Protein AF-A0A1X7URU5-F1 (afdb_monomer)

Mean predicted aligned error: 22.08 Å

Foldseek 3Di:
DDDDPDDDDPVVVVVVVVVVVVVVVVVVPPPPDDDDDDDDDDDDDDDDDDDDDDDDDDDDDDDDDDDDDDDDDDDDDPDDDPDPDPPDPPDDDPPPPPPPPDDPPPPPPPDPPPPDPPDDDDDDDPPDDDDPDCDDPVNVVVVVVVVVVVVVVVVVVVVVVVVVVVVVVVVVVVVVVVVVVVVVVVVVVVVVVVVVVVVVVVVVVVVVVVVVVVVVVVVVVVVVVVVVVVVVVVVVVVVVVVVVVVVVVVVVVVVVVVVVVVVVVVVVVVVVVVVCVVPVPPDPPDPVNVVVVVVVVVVVVVVVVVVD

Solvent-accessible surface area (backbone atoms only — not comparable to full-atom values): 19836 Å² total; per-residue (Å²): 135,84,83,80,78,76,82,75,53,71,69,59,55,55,50,51,53,51,51,54,54,52,57,58,59,66,69,74,70,76,82,81,77,80,81,86,82,82,90,82,85,85,88,84,89,79,90,79,88,82,88,81,83,84,82,88,80,84,90,78,83,81,87,81,82,90,81,93,75,94,77,81,88,77,90,83,77,88,76,82,81,86,76,89,74,87,80,76,83,86,75,77,90,80,72,75,78,78,77,74,76,75,76,84,79,80,79,78,74,76,79,75,83,75,76,78,80,78,89,76,80,93,71,91,72,90,73,84,79,79,72,98,76,77,76,51,74,67,54,57,53,48,51,53,51,52,51,51,50,51,52,52,49,52,52,52,48,51,53,50,50,52,52,50,52,54,48,53,54,53,49,52,50,52,52,52,52,5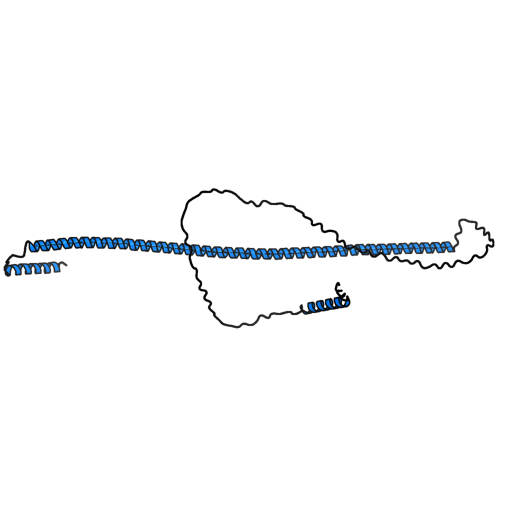1,50,50,54,51,52,52,52,52,52,50,54,52,52,52,53,51,50,55,52,50,53,51,51,52,54,53,50,54,49,51,53,51,50,52,53,51,53,50,51,51,53,52,49,54,50,50,54,51,52,52,52,52,53,51,51,52,50,50,54,50,52,53,49,51,52,51,52,55,47,50,55,52,50,53,51,51,51,51,54,49,50,52,50,50,53,53,52,49,53,51,53,50,52,53,52,50,52,46,64,78,52,50,84,85,60,93,61,52,69,71,59,50,52,54,52,53,52,52,53,53,52,52,50,55,53,54,63,72,77,108

pLDDT: mean 72.89, std 23.03, range [29.45, 98.19]

Sequence (308 aa):
MPTLRGKVSAKKIRKLMKEKRARAKAKCSVDERHDITAESVLGSSASVECSGGVLNEGLCDVATDQEVISGSVCDHNPELCDVTEYVVPSAADDADPFVLSDPPECNDWSVWDHNPPELCDNTQFEVATTHEDDTTVRERQLMKKKERSKQNYYKNYDESLAKSKKYRTQNKRKVSDCLKKYQTRNKIKATEKYRATNNGKHKVSDYLKKYHASHHKERLKAFKDNYAANLEERKKMMNEYYASHSQQLRDNAREHYAAVANTKNAKLRQNYRIKRNLNPPTRNVSAKKRSNVIARILQKRQTNRKYY

Secondary structure (DSSP, 8-state):
---------HHHHHHHHHHHHHHHHHTT------------------------------------------------------------------------PPP------------PPP-------------TT---HHHHHHHHHHHHHHHHHHHHHHHHHHHHHHHHHHHHHHHHHHHHHHHHHHHHHHHHHHHHHHHHHHHHHHHHHHHHHHHHHHHHHHHHHHHHHHHHHHHHHHHHHHHHHHHHHHHHHHHHHHHHHHHHHHHHHHHHHHHHHHS-S-----HHHHHHHHHHHHHHHHHHHHH-

Organism: Amphimedon queenslandica (NCBI:txid400682)

Structure (mmCIF, N/CA/C/O backbone):
data_AF-A0A1X7URU5-F1
#
_entry.id   AF-A0A1X7URU5-F1
#
loop_
_atom_site.group_PDB
_atom_site.id
_atom_site.type_symbol
_atom_site.label_atom_id
_atom_site.label_alt_id
_atom_site.label_comp_id
_atom_site.label_asym_id
_atom_site.label_entity_id
_atom_site.label_seq_id
_atom_site.pdbx_PDB_ins_code
_atom_site.Cartn_x
_atom_site.Cartn_y
_atom_site.Cartn_z
_atom_site.occupancy
_atom_site.B_iso_or_equiv
_atom_site.auth_seq_id
_atom_site.auth_comp_id
_atom_site.auth_asym_id
_atom_site.auth_atom_id
_atom_site.pdbx_PDB_model_num
ATOM 1 N N . MET A 1 1 ? -17.512 -55.482 40.156 1.00 39.59 1 MET A N 1
ATOM 2 C CA . MET A 1 1 ? -16.773 -54.919 41.310 1.00 39.59 1 MET A CA 1
ATOM 3 C C . MET A 1 1 ? -16.423 -53.460 41.016 1.00 39.59 1 MET A C 1
ATOM 5 O O . MET A 1 1 ? -15.446 -53.231 40.314 1.00 39.59 1 MET A O 1
ATOM 9 N N . PRO A 1 2 ? -17.219 -52.466 41.451 1.00 44.16 2 PRO A N 1
ATOM 10 C CA . PRO A 1 2 ? -16.874 -51.059 41.274 1.00 44.16 2 PRO A CA 1
ATOM 11 C C . PRO A 1 2 ? -15.922 -50.605 42.390 1.00 44.16 2 PRO A C 1
ATOM 13 O O . PRO A 1 2 ? -16.216 -50.753 43.574 1.00 44.16 2 PRO A O 1
ATOM 16 N N . THR A 1 3 ? -14.776 -50.039 42.017 1.00 41.59 3 THR A N 1
ATOM 17 C CA . THR A 1 3 ? -13.787 -49.473 42.944 1.00 41.59 3 THR A CA 1
ATOM 18 C C . THR A 1 3 ? -14.330 -48.212 43.622 1.00 41.59 3 THR A C 1
ATOM 20 O O . THR A 1 3 ? -14.540 -47.186 42.969 1.00 41.59 3 THR A O 1
ATOM 23 N N . LEU A 1 4 ? -14.529 -48.271 44.940 1.00 46.19 4 LEU A N 1
ATOM 24 C CA . LEU A 1 4 ? -14.930 -47.142 45.780 1.00 46.19 4 LEU A CA 1
ATOM 25 C C . LEU A 1 4 ? -13.832 -46.062 45.786 1.00 46.19 4 LEU A C 1
ATOM 27 O O . LEU A 1 4 ? -12.811 -46.192 46.461 1.00 46.19 4 LEU A O 1
ATOM 31 N N . ARG A 1 5 ? -14.046 -44.958 45.056 1.00 49.91 5 ARG A N 1
ATOM 32 C CA . ARG A 1 5 ? -13.249 -43.731 45.214 1.00 49.91 5 ARG A CA 1
ATOM 33 C C . ARG A 1 5 ? -13.489 -43.173 46.618 1.00 49.91 5 ARG A C 1
ATOM 35 O O . ARG A 1 5 ? -14.559 -42.643 46.909 1.00 49.91 5 ARG A O 1
ATOM 42 N N . GLY A 1 6 ? -12.486 -43.301 47.484 1.00 57.72 6 GLY A N 1
ATOM 43 C CA . GLY A 1 6 ? -12.532 -42.807 48.857 1.00 57.72 6 GLY A CA 1
ATOM 44 C C . GLY A 1 6 ? -12.875 -41.317 48.911 1.00 57.72 6 GLY A C 1
ATOM 45 O O . GLY A 1 6 ? -12.192 -40.484 48.310 1.00 57.72 6 GLY A O 1
ATOM 46 N N . LYS A 1 7 ? -13.944 -40.978 49.639 1.00 68.12 7 LYS A N 1
ATOM 47 C CA . LYS A 1 7 ? -14.352 -39.594 49.896 1.00 68.12 7 LYS A CA 1
ATOM 48 C C . LYS A 1 7 ? -13.228 -38.886 50.652 1.00 68.12 7 LYS A C 1
ATOM 50 O O . LYS A 1 7 ? -12.949 -39.178 51.813 1.00 68.12 7 LYS A O 1
ATOM 55 N N . VAL A 1 8 ? -12.555 -37.958 49.979 1.00 71.19 8 VAL A N 1
ATOM 56 C CA . VAL A 1 8 ? -11.521 -37.120 50.589 1.00 71.19 8 VAL A CA 1
ATOM 57 C C . VAL A 1 8 ? -12.189 -36.210 51.617 1.00 71.19 8 VAL A C 1
ATOM 59 O O . VAL A 1 8 ? -13.105 -35.464 51.279 1.00 71.19 8 VAL A O 1
ATOM 62 N N . SER A 1 9 ? -11.745 -36.262 52.877 1.00 83.06 9 SER A N 1
ATOM 63 C CA . SER A 1 9 ? -12.378 -35.471 53.937 1.00 83.06 9 SER A CA 1
ATOM 64 C C . SER A 1 9 ? -12.302 -33.970 53.634 1.00 83.06 9 SER A C 1
ATOM 66 O O . SER A 1 9 ? -11.284 -33.461 53.146 1.00 83.06 9 SER A O 1
ATOM 68 N N . ALA A 1 10 ? -13.366 -33.235 53.971 1.00 78.12 10 ALA A N 1
ATOM 69 C CA . ALA A 1 10 ? -13.459 -31.787 53.764 1.00 78.12 10 ALA A CA 1
ATOM 70 C C . ALA A 1 10 ? -12.265 -31.021 54.374 1.00 78.12 10 ALA A C 1
ATOM 72 O O . ALA A 1 10 ? -11.826 -29.994 53.850 1.00 78.12 10 ALA A O 1
ATOM 73 N N . LYS A 1 11 ? -11.666 -31.567 55.442 1.00 87.56 11 LYS A N 1
ATOM 74 C CA . LYS A 1 11 ? -10.467 -31.024 56.093 1.00 87.56 11 LYS A CA 1
ATOM 75 C C . LYS A 1 11 ? -9.242 -31.055 55.167 1.00 87.56 11 LYS A C 1
ATOM 77 O O . LYS A 1 11 ? -8.468 -30.096 55.150 1.00 87.56 11 LYS A O 1
ATOM 82 N N . LYS A 1 12 ? -9.092 -32.103 54.348 1.00 88.00 12 LYS A N 1
ATOM 83 C CA . LYS A 1 12 ? -7.989 -32.252 53.383 1.00 88.00 12 LYS A CA 1
ATOM 84 C C . LYS A 1 12 ? -8.150 -31.307 52.188 1.00 88.00 12 LYS A C 1
ATOM 86 O O . LYS A 1 12 ? -7.176 -30.669 51.794 1.00 88.00 12 LYS A O 1
ATOM 91 N N . ILE A 1 13 ? -9.377 -31.111 51.696 1.00 84.19 13 ILE A N 1
ATOM 92 C CA . ILE A 1 13 ? -9.671 -30.130 50.632 1.00 84.19 13 ILE A CA 1
ATOM 93 C C . ILE A 1 13 ? -9.372 -28.701 51.112 1.00 84.19 13 ILE A C 1
ATOM 95 O O . ILE A 1 13 ? -8.707 -27.930 50.418 1.00 84.19 13 ILE A O 1
ATOM 99 N N . ARG A 1 14 ? -9.783 -28.347 52.338 1.00 89.62 14 ARG A N 1
ATOM 100 C CA . ARG A 1 14 ? -9.543 -27.008 52.902 1.00 89.62 14 ARG A CA 1
ATOM 101 C C . ARG A 1 14 ? -8.051 -26.711 53.091 1.00 89.62 14 ARG A C 1
ATOM 103 O O . ARG A 1 14 ? -7.625 -25.578 52.866 1.00 89.62 14 ARG A O 1
ATOM 110 N N . LYS A 1 15 ? -7.254 -27.721 53.466 1.00 93.88 15 LYS A N 1
ATOM 111 C CA . LYS A 1 15 ? -5.789 -27.611 53.571 1.00 93.88 15 LYS A CA 1
ATOM 112 C C . LYS A 1 15 ? -5.148 -27.379 52.197 1.00 93.88 15 LYS A C 1
ATOM 114 O O . LYS A 1 15 ? -4.362 -26.446 52.057 1.00 93.88 15 LYS A O 1
ATOM 119 N N . LEU A 1 16 ? -5.566 -28.137 51.179 1.00 89.38 16 LEU A N 1
ATOM 120 C CA . LEU A 1 16 ? -5.079 -27.996 49.802 1.00 89.38 16 LEU A CA 1
ATOM 121 C C . LEU A 1 16 ? -5.354 -26.594 49.226 1.00 89.38 16 LEU A C 1
ATOM 123 O O . LEU A 1 16 ? -4.482 -25.982 48.612 1.00 89.38 16 LEU A O 1
ATOM 127 N N . MET A 1 17 ? -6.553 -26.050 49.458 1.00 88.69 17 MET A N 1
ATOM 128 C CA . MET A 1 17 ? -6.923 -24.717 48.964 1.00 88.69 17 MET A CA 1
ATOM 129 C C . MET A 1 17 ? -6.127 -23.595 49.644 1.00 88.69 17 MET A C 1
ATOM 131 O O . MET A 1 17 ? -5.734 -22.630 48.984 1.00 88.69 17 MET A O 1
ATOM 135 N N . LYS A 1 18 ? -5.834 -23.724 50.947 1.00 92.44 18 LYS A N 1
ATOM 136 C CA . LYS A 1 18 ? -4.961 -22.775 51.657 1.00 92.44 18 LYS A CA 1
ATOM 137 C C . LYS A 1 18 ? -3.529 -22.808 51.116 1.00 92.44 18 LYS A C 1
ATOM 139 O O . LYS A 1 18 ? -2.952 -21.745 50.905 1.00 92.44 18 LYS A O 1
ATOM 144 N N . GLU A 1 19 ? -2.989 -23.993 50.838 1.00 90.81 19 GLU A N 1
ATOM 145 C CA . GLU A 1 19 ? -1.638 -24.143 50.284 1.00 90.81 19 GLU A CA 1
ATOM 146 C C . GLU A 1 19 ? -1.524 -23.537 48.877 1.00 90.81 19 GLU A C 1
ATOM 148 O O . GLU A 1 19 ? -0.612 -22.752 48.609 1.00 90.81 19 GLU A O 1
ATOM 153 N N . LYS A 1 20 ? -2.494 -23.813 47.993 1.00 87.56 20 LYS A N 1
ATOM 154 C CA . LYS A 1 20 ? -2.529 -23.213 46.648 1.00 87.56 20 LYS A CA 1
ATOM 155 C C . LYS A 1 20 ? -2.576 -21.684 46.704 1.00 87.56 20 LYS A C 1
ATOM 157 O O . LYS A 1 20 ? -1.874 -21.018 45.944 1.00 87.56 20 LYS A O 1
ATOM 162 N N . ARG A 1 21 ? -3.350 -21.117 47.637 1.00 85.62 21 ARG A N 1
ATOM 163 C CA . ARG A 1 21 ? -3.444 -19.661 47.822 1.00 85.62 21 ARG A CA 1
ATOM 164 C C . ARG A 1 21 ? -2.143 -19.048 48.352 1.00 85.62 21 ARG A C 1
ATOM 166 O O . ARG A 1 21 ? -1.810 -17.934 47.958 1.00 85.62 21 ARG A O 1
ATOM 173 N N . ALA A 1 22 ? -1.408 -19.756 49.209 1.00 83.88 22 ALA A N 1
ATOM 174 C CA . ALA A 1 22 ? -0.105 -19.307 49.699 1.00 83.88 22 ALA A CA 1
ATOM 175 C C . ALA A 1 22 ? 0.949 -19.285 48.577 1.00 83.88 22 ALA A C 1
ATOM 177 O O . ALA A 1 22 ? 1.636 -18.280 48.409 1.00 83.88 22 ALA A O 1
ATOM 178 N N . ARG A 1 23 ? 1.009 -20.333 47.741 1.00 78.19 23 ARG A N 1
ATOM 179 C CA . ARG A 1 23 ? 1.935 -20.386 46.592 1.00 78.19 23 ARG A CA 1
ATOM 180 C C . ARG A 1 23 ? 1.659 -19.302 45.550 1.00 78.19 23 ARG A C 1
ATOM 182 O O . ARG A 1 23 ? 2.599 -18.746 44.998 1.00 78.19 23 ARG A O 1
ATOM 189 N N . ALA A 1 24 ? 0.390 -18.979 45.294 1.00 73.06 24 ALA A N 1
ATOM 190 C CA . ALA A 1 24 ? 0.033 -17.905 44.366 1.00 73.06 24 ALA A CA 1
ATOM 191 C C . ALA A 1 24 ? 0.482 -16.523 44.871 1.00 73.06 24 ALA A C 1
ATOM 193 O O . ALA A 1 24 ? 0.942 -15.709 44.081 1.00 73.06 24 ALA A O 1
ATOM 194 N N . LYS A 1 25 ? 0.413 -16.273 46.187 1.00 76.38 25 LYS A N 1
ATOM 195 C CA . LYS A 1 25 ? 0.899 -15.017 46.780 1.00 76.38 25 LYS A CA 1
ATOM 196 C C . LYS A 1 25 ? 2.420 -14.871 46.703 1.00 76.38 25 LYS A C 1
ATOM 198 O O . LYS A 1 25 ? 2.891 -13.771 46.460 1.00 76.38 25 LYS A O 1
ATOM 203 N N . ALA A 1 26 ? 3.166 -15.964 46.862 1.00 70.44 26 ALA A N 1
ATOM 204 C CA . ALA A 1 26 ? 4.629 -15.944 46.791 1.00 70.44 26 ALA A CA 1
ATOM 205 C C . ALA A 1 26 ? 5.172 -15.673 45.373 1.00 70.44 26 ALA A C 1
ATOM 207 O O . ALA A 1 26 ? 6.285 -15.187 45.229 1.00 70.44 26 ALA A O 1
ATOM 208 N N . LYS A 1 27 ? 4.394 -15.962 44.320 1.00 63.56 27 LYS A N 1
ATOM 209 C CA . LYS A 1 27 ? 4.807 -15.733 42.924 1.00 63.56 27 LYS A CA 1
ATOM 210 C C . LYS A 1 27 ? 4.577 -14.304 42.418 1.00 63.56 27 LYS A C 1
ATOM 212 O O . LYS A 1 27 ? 5.051 -13.979 41.340 1.00 63.56 27 LYS A O 1
ATOM 217 N N . CYS A 1 28 ? 3.861 -13.459 43.163 1.00 52.22 28 CYS A N 1
ATOM 218 C CA . CYS A 1 28 ? 3.552 -12.084 42.750 1.00 52.22 28 CYS A CA 1
ATOM 219 C C . CYS A 1 28 ? 4.487 -11.019 43.351 1.00 52.22 28 CYS A C 1
ATOM 221 O O . CYS A 1 28 ? 4.191 -9.840 43.204 1.00 52.22 28 CYS A O 1
ATOM 223 N N . SER A 1 29 ? 5.572 -11.397 44.038 1.00 51.81 29 SER A N 1
ATOM 224 C CA . SER A 1 29 ? 6.489 -10.443 44.688 1.00 51.81 29 SER A CA 1
ATOM 225 C C . SER A 1 29 ? 7.913 -10.439 44.125 1.00 51.81 29 SER A C 1
ATOM 227 O O . SER A 1 29 ? 8.815 -9.941 44.790 1.00 51.81 29 SER A O 1
ATOM 229 N N . VAL A 1 30 ? 8.143 -11.003 42.937 1.00 48.44 30 VAL A N 1
ATOM 230 C CA . VAL A 1 30 ? 9.431 -10.863 42.243 1.00 48.44 30 VAL A CA 1
ATOM 231 C C . VAL A 1 30 ? 9.313 -9.667 41.301 1.00 48.44 30 VAL A C 1
ATOM 233 O O . VAL A 1 30 ? 8.891 -9.809 40.158 1.00 48.44 30 VAL A O 1
ATOM 236 N N . ASP A 1 31 ? 9.612 -8.477 41.827 1.00 51.66 31 ASP A N 1
ATOM 237 C CA . ASP A 1 31 ? 9.903 -7.289 41.018 1.00 51.66 31 ASP A CA 1
ATOM 238 C C . ASP A 1 31 ? 11.261 -7.513 40.342 1.00 51.66 31 ASP A C 1
ATOM 240 O O . ASP A 1 31 ? 12.323 -7.199 40.882 1.00 51.66 31 ASP A O 1
ATOM 244 N N . GLU A 1 32 ? 11.219 -8.116 39.160 1.00 46.06 32 GLU A N 1
ATOM 245 C CA . GLU A 1 32 ? 12.363 -8.276 38.273 1.00 46.06 32 GLU A CA 1
ATOM 246 C C . GLU A 1 32 ? 12.642 -6.917 37.608 1.00 46.06 32 GLU A C 1
ATOM 248 O O . GLU A 1 32 ? 12.148 -6.589 36.528 1.00 46.06 32 GLU A O 1
ATOM 253 N N . ARG A 1 33 ? 13.378 -6.055 38.320 1.00 46.34 33 ARG A N 1
ATOM 254 C CA . ARG A 1 33 ? 13.965 -4.839 37.749 1.00 46.34 33 ARG A CA 1
ATOM 255 C C . ARG A 1 33 ? 15.106 -5.254 36.826 1.00 46.34 33 ARG A C 1
ATOM 257 O O . ARG A 1 33 ? 16.183 -5.610 37.294 1.00 46.34 33 ARG A O 1
ATOM 264 N N . HIS A 1 34 ? 14.875 -5.201 35.521 1.00 41.50 34 HIS A N 1
ATOM 265 C CA . HIS A 1 34 ? 15.959 -5.241 34.547 1.00 41.50 34 HIS A CA 1
ATOM 266 C C . HIS A 1 34 ? 16.634 -3.865 34.486 1.00 41.50 34 HIS A C 1
ATOM 268 O O . HIS A 1 34 ? 16.119 -2.939 33.860 1.00 41.50 34 HIS A O 1
ATOM 274 N N . ASP A 1 35 ? 17.780 -3.750 35.157 1.00 35.59 35 ASP A N 1
ATOM 275 C CA . ASP A 1 35 ? 18.771 -2.704 34.904 1.00 35.59 35 ASP A CA 1
ATOM 276 C C . ASP A 1 35 ? 19.404 -2.948 33.529 1.00 35.59 35 ASP A C 1
ATOM 278 O O . ASP A 1 35 ? 20.026 -3.983 33.283 1.00 35.59 35 ASP A O 1
ATOM 282 N N . ILE A 1 36 ? 19.234 -1.993 32.615 1.00 44.53 36 ILE A N 1
ATOM 283 C CA . ILE A 1 36 ? 19.910 -1.977 31.317 1.00 44.53 36 ILE A CA 1
ATOM 284 C C . ILE A 1 36 ? 21.025 -0.945 31.424 1.00 44.53 36 ILE A C 1
ATOM 286 O O . ILE A 1 36 ? 20.809 0.240 31.182 1.00 44.53 36 ILE A O 1
ATOM 290 N N . THR A 1 37 ? 22.222 -1.372 31.816 1.00 43.34 37 THR A N 1
ATOM 291 C CA . THR A 1 37 ? 23.452 -0.593 31.623 1.00 43.34 37 THR A CA 1
ATOM 292 C C . THR A 1 37 ? 24.647 -1.539 31.545 1.00 43.34 37 THR A C 1
ATOM 294 O O . THR A 1 37 ? 25.097 -2.039 32.568 1.00 43.34 37 THR A O 1
ATOM 297 N N . ALA A 1 38 ? 25.147 -1.778 30.329 1.00 36.59 38 ALA A N 1
ATOM 298 C CA . ALA A 1 38 ? 26.569 -1.968 30.023 1.00 36.59 38 ALA A CA 1
ATOM 299 C C . ALA A 1 38 ? 26.759 -2.136 28.505 1.00 36.59 38 ALA A C 1
ATOM 301 O O . ALA A 1 38 ? 26.175 -3.022 27.883 1.00 36.59 38 ALA A O 1
ATOM 302 N N . GLU A 1 39 ? 27.597 -1.279 27.926 1.00 41.91 39 GLU A N 1
ATOM 303 C CA . GLU A 1 39 ? 28.242 -1.494 26.631 1.00 41.91 39 GLU A CA 1
ATOM 304 C C . GLU A 1 39 ? 29.271 -2.636 26.702 1.00 41.91 39 GLU A C 1
ATOM 306 O O . GLU A 1 39 ? 29.940 -2.818 27.718 1.00 41.91 39 GLU A O 1
ATOM 311 N N . SER A 1 40 ? 29.461 -3.354 25.591 1.00 36.56 40 SER A N 1
ATOM 312 C CA . SER A 1 40 ? 30.773 -3.676 24.984 1.00 36.56 40 SER A CA 1
ATOM 313 C C . SER A 1 40 ? 30.526 -4.467 23.680 1.00 36.56 40 SER A C 1
ATOM 315 O O . SER A 1 40 ? 29.717 -5.385 23.655 1.00 36.56 40 SER A O 1
ATOM 317 N N . VAL A 1 41 ? 30.900 -3.936 22.509 1.00 37.34 41 VAL A N 1
ATOM 318 C CA . VAL A 1 41 ? 32.198 -4.063 21.805 1.00 37.34 41 VAL A CA 1
ATOM 319 C C . VAL A 1 41 ? 32.330 -5.355 20.969 1.00 37.34 41 VAL A C 1
ATOM 321 O O . VAL A 1 41 ? 32.354 -6.457 21.493 1.00 37.34 41 VAL A O 1
ATOM 324 N N . LEU A 1 42 ? 32.487 -5.123 19.656 1.00 39.03 42 LEU A N 1
ATOM 325 C CA . LEU A 1 42 ? 33.190 -5.884 18.607 1.00 39.03 42 LEU A CA 1
ATOM 326 C C . LEU A 1 42 ? 32.891 -7.377 18.355 1.00 39.03 42 LEU A C 1
ATOM 328 O O . LEU A 1 42 ? 33.250 -8.255 19.126 1.00 39.03 42 LEU A O 1
ATOM 332 N N . GLY A 1 43 ? 32.516 -7.634 17.095 1.00 29.45 43 GLY A N 1
ATOM 333 C CA . GLY A 1 43 ? 33.244 -8.589 16.252 1.00 29.45 43 GLY A CA 1
ATOM 334 C C . GLY A 1 43 ? 32.569 -9.935 15.999 1.00 29.45 43 GLY A C 1
ATOM 335 O O . GLY A 1 43 ? 32.626 -10.827 16.835 1.00 29.45 43 GLY A O 1
ATOM 336 N N . SER A 1 44 ? 32.054 -10.136 14.782 1.00 37.66 44 SER A N 1
ATOM 337 C CA . SER A 1 44 ? 32.565 -11.167 13.858 1.00 37.66 44 SER A CA 1
ATOM 338 C C . SER A 1 44 ? 31.665 -11.335 12.636 1.00 37.66 44 SER A C 1
ATOM 340 O O . SER A 1 44 ? 30.462 -11.559 12.725 1.00 37.66 44 SER A O 1
ATOM 342 N N . SER A 1 45 ? 32.316 -11.239 11.484 1.00 40.91 45 SER A N 1
ATOM 343 C CA . SER A 1 45 ? 31.891 -11.668 10.158 1.00 40.91 45 SER A CA 1
ATOM 344 C C . SER A 1 45 ? 31.727 -13.187 10.074 1.00 40.91 45 SER A C 1
ATOM 346 O O . SER A 1 45 ? 32.636 -13.912 10.477 1.00 40.91 45 SER A O 1
ATOM 348 N N . ALA A 1 46 ? 30.657 -13.662 9.437 1.00 36.31 46 ALA A N 1
ATOM 349 C CA . ALA A 1 46 ? 30.641 -14.980 8.811 1.00 36.31 46 ALA A CA 1
ATOM 350 C C . ALA A 1 46 ? 29.719 -14.975 7.584 1.00 36.31 46 ALA A C 1
ATOM 352 O O . ALA A 1 46 ? 28.521 -14.712 7.666 1.00 36.31 46 ALA A O 1
ATOM 353 N N . SER A 1 47 ? 30.350 -15.232 6.446 1.00 42.12 47 SER A N 1
ATOM 354 C CA . SER A 1 47 ? 29.812 -15.527 5.124 1.00 42.12 47 SER A CA 1
ATOM 355 C C . SER A 1 47 ? 28.880 -16.739 5.122 1.00 42.12 47 SER A C 1
ATOM 357 O O . SER A 1 47 ? 29.247 -17.783 5.660 1.00 42.12 47 SER A O 1
ATOM 359 N N . VAL A 1 48 ? 27.755 -16.649 4.410 1.00 37.88 48 VAL A N 1
ATOM 360 C CA . VAL A 1 48 ? 27.075 -17.823 3.848 1.00 37.88 48 VAL A CA 1
ATOM 361 C C . VAL A 1 48 ? 26.697 -17.499 2.409 1.00 37.88 48 VAL A C 1
ATOM 363 O O . VAL A 1 48 ? 25.829 -16.673 2.135 1.00 37.88 48 VAL A O 1
ATOM 366 N N . GLU A 1 49 ? 27.414 -18.143 1.497 1.00 39.91 49 GLU A N 1
ATOM 367 C CA . GLU A 1 49 ? 27.071 -18.269 0.090 1.00 39.91 49 GLU A CA 1
ATOM 368 C C . GLU A 1 49 ? 25.809 -19.136 -0.030 1.00 39.91 49 GLU A C 1
ATOM 370 O O . GLU A 1 49 ? 25.729 -20.222 0.544 1.00 39.91 49 GLU A O 1
ATOM 375 N N . CYS A 1 50 ? 24.814 -18.672 -0.782 1.00 35.59 50 CYS A N 1
ATOM 376 C CA . CYS A 1 50 ? 23.760 -19.533 -1.313 1.00 35.59 50 CYS A CA 1
ATOM 377 C C . CYS A 1 50 ? 23.672 -19.319 -2.818 1.00 35.59 50 CYS A C 1
ATOM 379 O O . CYS A 1 50 ? 22.932 -18.482 -3.331 1.00 35.59 50 CYS A O 1
ATOM 381 N N . SER A 1 51 ? 24.499 -20.093 -3.504 1.00 43.78 51 SER A N 1
ATOM 382 C CA . SER A 1 51 ? 24.390 -20.453 -4.906 1.00 43.78 51 SER A CA 1
ATOM 383 C C . SER A 1 51 ? 23.348 -21.569 -5.066 1.00 43.78 51 SER A C 1
ATOM 385 O O . SER A 1 51 ? 23.380 -22.587 -4.381 1.00 43.78 51 SER A O 1
ATOM 387 N N . GLY A 1 52 ? 22.418 -21.365 -5.996 1.00 39.31 52 GLY A N 1
ATOM 388 C CA . GLY A 1 52 ? 21.408 -22.329 -6.441 1.00 39.31 52 GLY A CA 1
ATOM 389 C C . GLY A 1 52 ? 20.392 -21.562 -7.286 1.00 39.31 52 GLY A C 1
ATOM 390 O O . GLY A 1 52 ? 19.568 -20.838 -6.751 1.00 39.31 52 GLY A O 1
ATOM 391 N N . GLY A 1 53 ? 20.505 -21.498 -8.609 1.00 35.78 53 GLY A N 1
ATOM 392 C CA . GLY A 1 53 ? 20.556 -22.641 -9.516 1.00 35.78 53 GLY A CA 1
ATOM 393 C C . GLY A 1 53 ? 19.170 -22.783 -10.149 1.00 35.78 53 GLY A C 1
ATOM 394 O O . GLY A 1 53 ? 18.433 -23.699 -9.812 1.00 35.78 53 GLY A O 1
ATOM 395 N N . VAL A 1 54 ? 18.783 -21.820 -10.995 1.00 39.19 54 VAL A N 1
ATOM 396 C CA . VAL A 1 54 ? 17.519 -21.852 -11.748 1.00 39.19 54 VAL A CA 1
ATOM 397 C C . VAL A 1 54 ? 17.772 -22.622 -13.040 1.00 39.19 54 VAL A C 1
ATOM 399 O O . VAL A 1 54 ? 18.417 -22.110 -13.954 1.00 39.19 54 VAL A O 1
ATOM 402 N N . LEU A 1 55 ? 17.295 -23.865 -13.094 1.00 41.03 55 LEU A N 1
ATOM 403 C CA . LEU A 1 55 ? 17.179 -24.620 -14.337 1.00 41.03 55 LEU A CA 1
ATOM 404 C C . LEU A 1 55 ? 15.930 -24.135 -15.082 1.00 41.03 55 LEU A C 1
ATOM 406 O O . LEU A 1 55 ? 14.810 -24.270 -14.594 1.00 41.03 55 LEU A O 1
ATOM 410 N N . ASN A 1 56 ? 16.160 -23.545 -16.254 1.00 43.81 56 ASN A N 1
ATOM 411 C CA . ASN A 1 56 ? 15.153 -23.309 -17.279 1.00 43.81 56 ASN A CA 1
ATOM 412 C C . ASN A 1 56 ? 15.013 -24.583 -18.116 1.00 43.81 56 ASN A C 1
ATOM 414 O O . ASN A 1 56 ? 15.880 -24.855 -18.941 1.00 43.81 56 ASN A O 1
ATOM 418 N N . GLU A 1 57 ? 13.910 -25.307 -17.958 1.00 44.53 57 GLU A N 1
ATOM 419 C CA . GLU A 1 57 ? 13.427 -26.281 -18.939 1.00 44.53 57 GLU A CA 1
ATOM 420 C C . GLU A 1 57 ? 11.901 -26.177 -19.008 1.00 44.53 57 GLU A C 1
ATOM 422 O O . GLU A 1 57 ? 11.214 -26.280 -17.994 1.00 44.53 57 GLU A O 1
ATOM 427 N N . GLY A 1 58 ? 11.373 -25.918 -20.205 1.00 40.62 58 GLY A N 1
ATOM 428 C CA . GLY A 1 58 ? 9.930 -25.829 -20.425 1.00 40.62 58 GLY A CA 1
ATOM 429 C C . GLY A 1 58 ? 9.530 -25.071 -21.687 1.00 40.62 58 GLY A C 1
ATOM 430 O O . GLY A 1 58 ? 8.692 -24.179 -21.624 1.00 40.62 58 GLY A O 1
ATOM 431 N N . LEU A 1 59 ? 10.152 -25.403 -22.821 1.00 41.53 59 LEU A N 1
ATOM 432 C CA . LEU A 1 59 ? 9.621 -25.105 -24.152 1.00 41.53 59 LEU A CA 1
ATOM 433 C C . LEU A 1 59 ? 8.487 -26.094 -24.452 1.00 41.53 59 LEU A C 1
ATOM 435 O O . LEU A 1 59 ? 8.751 -27.290 -24.467 1.00 41.53 59 LEU A O 1
ATOM 439 N N . CYS A 1 60 ? 7.281 -25.586 -24.719 1.00 47.97 60 CYS A N 1
ATOM 440 C CA . CYS A 1 60 ? 6.226 -26.248 -25.496 1.00 47.97 60 CYS A CA 1
ATOM 441 C C . CYS A 1 60 ? 5.388 -25.167 -26.209 1.00 47.97 60 CYS A C 1
ATOM 443 O O . CYS A 1 60 ? 4.503 -24.553 -25.622 1.00 47.97 60 CYS A O 1
ATOM 445 N N . ASP A 1 61 ? 5.795 -24.880 -27.441 1.00 39.22 61 ASP A N 1
ATOM 446 C CA . ASP A 1 61 ? 5.016 -24.857 -28.682 1.00 39.22 61 ASP A CA 1
ATOM 447 C C . ASP A 1 61 ? 3.627 -24.188 -28.807 1.00 39.22 61 ASP A C 1
ATOM 449 O O . ASP A 1 61 ? 2.631 -24.580 -28.212 1.00 39.22 61 ASP A O 1
ATOM 453 N N . VAL A 1 62 ? 3.614 -23.259 -29.777 1.00 39.97 62 VAL A N 1
ATOM 454 C CA . VAL A 1 62 ? 2.747 -23.210 -30.975 1.00 39.97 62 VAL A CA 1
ATOM 455 C C . VAL A 1 62 ? 1.240 -22.953 -30.794 1.00 39.97 62 VAL A C 1
ATOM 457 O O . VAL A 1 62 ? 0.444 -23.825 -30.479 1.00 39.97 62 VAL A O 1
ATOM 460 N N . ALA A 1 63 ? 0.894 -21.703 -31.124 1.00 45.25 63 ALA A N 1
ATOM 461 C CA . ALA A 1 63 ? -0.204 -21.229 -31.976 1.00 45.25 63 ALA A CA 1
ATOM 462 C C . ALA A 1 63 ? -1.434 -22.129 -32.210 1.00 45.25 63 ALA A C 1
ATOM 464 O O . ALA A 1 63 ? -1.317 -23.170 -32.839 1.00 45.25 63 ALA A O 1
ATOM 465 N N . THR A 1 64 ? -2.624 -21.594 -31.902 1.00 42.09 64 THR A N 1
ATOM 466 C CA . THR A 1 64 ? -3.699 -21.378 -32.899 1.00 42.09 64 THR A CA 1
ATOM 467 C C . THR A 1 64 ? -4.795 -20.463 -32.332 1.00 42.09 64 THR A C 1
ATOM 469 O O . THR A 1 64 ? -5.288 -20.684 -31.233 1.00 42.09 64 THR A O 1
ATOM 472 N N . ASP A 1 65 ? -5.085 -19.403 -33.086 1.00 41.59 65 ASP A N 1
ATOM 473 C CA . ASP A 1 65 ? -6.386 -18.807 -33.411 1.00 41.59 65 ASP A CA 1
ATOM 474 C C . ASP A 1 65 ? -7.463 -18.579 -32.329 1.00 41.59 65 ASP A C 1
ATOM 476 O O . ASP A 1 65 ? -8.103 -19.481 -31.806 1.00 41.59 65 ASP A O 1
ATOM 480 N N . GLN A 1 66 ? -7.716 -17.285 -32.105 1.00 39.62 66 GLN A N 1
ATOM 481 C CA . GLN A 1 66 ? -8.996 -16.623 -32.377 1.00 39.62 66 GLN A CA 1
ATOM 482 C C . GLN A 1 66 ? -10.284 -17.359 -31.977 1.00 39.62 66 GLN A C 1
ATOM 484 O O . GLN A 1 66 ? -10.832 -18.124 -32.757 1.00 39.62 66 GLN A O 1
ATOM 489 N N . GLU A 1 67 ? -10.898 -16.914 -30.879 1.00 40.91 67 GLU A N 1
ATOM 490 C CA . GLU A 1 67 ? -12.352 -16.768 -30.855 1.00 40.91 67 GLU A CA 1
ATOM 491 C C . GLU A 1 67 ? -12.797 -15.637 -29.924 1.00 40.91 67 GLU A C 1
ATOM 493 O O . GLU A 1 67 ? -12.394 -15.501 -28.769 1.00 40.91 67 GLU A O 1
ATOM 498 N N . VAL A 1 68 ? -13.614 -14.772 -30.511 1.00 46.62 68 VAL A N 1
ATOM 499 C CA . VAL A 1 68 ? -14.312 -13.657 -29.893 1.00 46.62 68 VAL A CA 1
ATOM 500 C C . VAL A 1 68 ? -15.444 -14.239 -29.058 1.00 46.62 68 VAL A C 1
ATOM 502 O O . VAL A 1 68 ? -16.384 -14.788 -29.622 1.00 46.62 68 VAL A O 1
ATOM 505 N N . ILE A 1 69 ? -15.412 -14.064 -27.738 1.00 38.81 69 ILE A N 1
ATOM 506 C CA . ILE A 1 69 ? -16.607 -14.240 -26.909 1.00 38.81 69 ILE A CA 1
ATOM 507 C C . ILE A 1 69 ? -16.783 -12.996 -26.044 1.00 38.81 69 ILE A C 1
ATOM 509 O O . ILE A 1 69 ? -16.088 -12.764 -25.057 1.00 38.81 69 ILE A O 1
ATOM 513 N N . SER A 1 70 ? -17.748 -12.183 -26.475 1.00 47.41 70 SER A N 1
ATOM 514 C CA . SER A 1 70 ? -18.474 -11.239 -25.634 1.00 47.41 70 SER A CA 1
ATOM 515 C C . SER A 1 70 ? -19.073 -11.987 -24.443 1.00 47.41 70 SER A C 1
ATOM 517 O O . SER A 1 70 ? -19.936 -12.841 -24.621 1.00 47.41 70 SER A O 1
ATOM 519 N N . GLY A 1 71 ? -18.637 -11.634 -23.239 1.00 37.69 71 GLY A N 1
ATOM 520 C CA . GLY A 1 71 ? -19.262 -12.030 -21.983 1.00 37.69 71 GLY A CA 1
ATOM 521 C C . GLY A 1 71 ? -19.425 -10.793 -21.115 1.00 37.69 71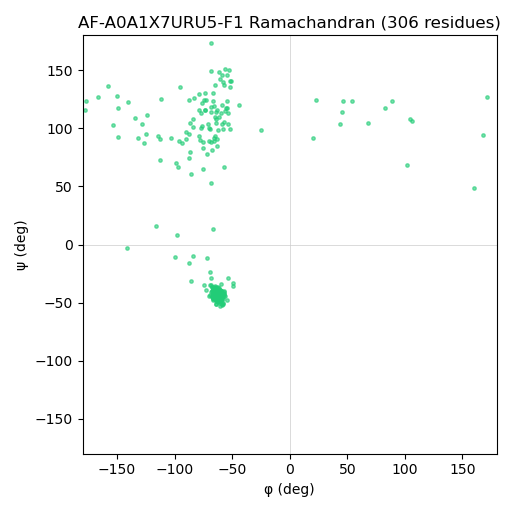 GLY A C 1
ATOM 522 O O . GLY A 1 71 ? -18.497 -10.389 -20.420 1.00 37.69 71 GLY A O 1
ATOM 523 N N . SER A 1 72 ? -20.585 -10.150 -21.230 1.00 45.44 72 SER A N 1
ATOM 524 C CA . SER A 1 72 ? -21.067 -9.153 -20.278 1.00 45.44 72 SER A CA 1
ATOM 525 C C . SER A 1 72 ? -21.416 -9.816 -18.938 1.00 45.44 72 SER A C 1
ATOM 527 O O . SER A 1 72 ? -21.496 -11.042 -18.862 1.00 45.44 72 SER A O 1
ATOM 529 N N . VAL A 1 73 ? -21.736 -8.977 -17.937 1.00 35.34 73 VAL A N 1
ATOM 530 C CA . VAL A 1 73 ? -22.337 -9.316 -16.625 1.00 35.34 73 VAL A CA 1
ATOM 531 C C . VAL A 1 73 ? -21.259 -9.636 -15.559 1.00 35.34 73 VAL A C 1
ATOM 533 O O . VAL A 1 73 ? -20.410 -10.485 -15.773 1.00 35.34 73 VAL A O 1
ATOM 536 N N . CYS A 1 74 ? -21.156 -8.988 -14.393 1.00 37.12 74 CYS A N 1
ATOM 537 C CA . CYS A 1 74 ? -22.144 -8.296 -13.565 1.00 37.12 74 CYS A CA 1
ATOM 538 C C . CYS A 1 74 ? -21.462 -7.268 -12.639 1.00 37.12 74 CYS A C 1
ATOM 540 O O . CYS A 1 74 ? -20.475 -7.592 -11.975 1.00 37.12 74 CYS A O 1
ATOM 542 N N . ASP A 1 75 ? -22.044 -6.072 -12.532 1.00 38.34 75 ASP A N 1
ATOM 543 C CA . ASP A 1 75 ? -21.859 -5.176 -11.390 1.00 38.34 75 ASP A CA 1
ATOM 544 C C . ASP A 1 75 ? -22.440 -5.843 -10.137 1.00 38.34 75 ASP A C 1
ATOM 546 O O . ASP A 1 75 ? -23.652 -6.038 -10.022 1.00 38.34 75 ASP A O 1
ATOM 550 N N . HIS A 1 76 ? -21.590 -6.181 -9.170 1.00 40.50 76 HIS A N 1
ATOM 551 C CA . HIS A 1 76 ? -22.056 -6.566 -7.842 1.00 40.50 76 HIS A CA 1
ATOM 552 C C . HIS A 1 76 ? -22.146 -5.332 -6.944 1.00 40.50 76 HIS A C 1
ATOM 554 O O . HIS A 1 76 ? -21.199 -4.952 -6.258 1.00 40.50 76 HIS A O 1
ATOM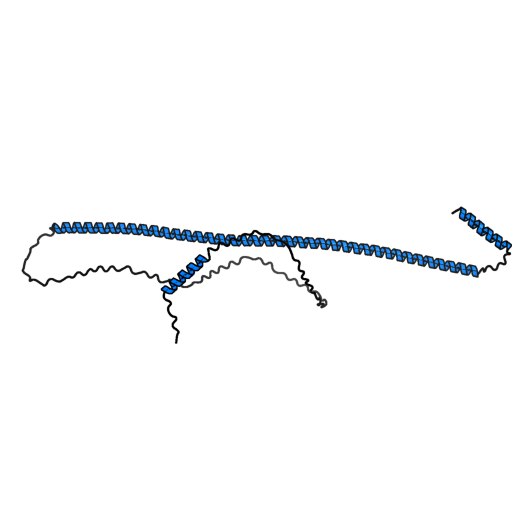 560 N N . ASN A 1 77 ? -23.336 -4.733 -6.967 1.00 48.88 77 ASN A N 1
ATOM 561 C CA . ASN A 1 77 ? -23.884 -3.873 -5.926 1.00 48.88 77 ASN A CA 1
ATOM 562 C C . ASN A 1 77 ? -24.127 -4.713 -4.651 1.00 48.88 77 ASN A C 1
ATOM 564 O O . ASN A 1 77 ? -24.909 -5.664 -4.714 1.00 48.88 77 ASN A O 1
ATOM 568 N N . PRO A 1 78 ? -23.498 -4.426 -3.497 1.00 50.53 78 PRO A N 1
ATOM 569 C CA . PRO A 1 78 ? -23.863 -5.071 -2.245 1.00 50.53 78 PRO A CA 1
ATOM 570 C C . PRO A 1 78 ? -25.013 -4.292 -1.592 1.00 50.53 78 PRO A C 1
ATOM 572 O O . PRO A 1 78 ? -24.808 -3.502 -0.669 1.00 50.53 78 PRO A O 1
ATOM 575 N N . GLU A 1 79 ? -26.236 -4.515 -2.070 1.00 45.53 79 GLU A N 1
ATOM 576 C CA . GLU A 1 79 ? -27.439 -4.128 -1.334 1.00 45.53 79 GLU A CA 1
ATOM 577 C C . GLU A 1 79 ? -27.699 -5.124 -0.194 1.00 45.53 79 GLU A C 1
ATOM 579 O O . GLU A 1 79 ? -27.941 -6.308 -0.403 1.00 45.53 79 GLU A O 1
ATOM 584 N N . LEU A 1 80 ? -27.559 -4.602 1.027 1.00 44.56 80 LEU A N 1
ATOM 585 C CA . LEU A 1 80 ? -28.386 -4.843 2.213 1.00 44.56 80 LEU A CA 1
ATOM 586 C C . LEU A 1 80 ? -29.234 -6.131 2.216 1.00 44.56 80 LEU A C 1
ATOM 588 O O . LEU A 1 80 ? -30.410 -6.123 1.864 1.00 44.56 80 LEU A O 1
ATOM 592 N N . CYS A 1 81 ? -28.668 -7.206 2.764 1.00 42.62 81 CYS A N 1
ATOM 593 C CA . CYS A 1 81 ? -29.460 -8.293 3.332 1.00 42.62 81 CYS A CA 1
ATOM 594 C C . CYS A 1 81 ? -29.779 -7.974 4.799 1.00 42.62 81 CYS A C 1
ATOM 596 O O . CYS A 1 81 ? -28.986 -8.273 5.696 1.00 42.62 81 CYS A O 1
ATOM 598 N N . ASP A 1 82 ? -30.954 -7.393 5.036 1.00 47.06 82 ASP A N 1
ATOM 599 C CA . ASP A 1 82 ? -31.658 -7.520 6.310 1.00 47.06 82 ASP A CA 1
ATOM 600 C C . ASP A 1 82 ? -32.142 -8.972 6.444 1.00 47.06 82 ASP A C 1
ATOM 602 O O . ASP A 1 82 ? -33.153 -9.367 5.868 1.00 47.06 82 ASP A O 1
ATOM 606 N N . VAL A 1 83 ? -31.402 -9.785 7.202 1.00 40.22 83 VAL A N 1
ATOM 607 C CA . VAL A 1 83 ? -31.884 -11.079 7.704 1.00 40.22 83 VAL A CA 1
ATOM 608 C C . VAL A 1 83 ? -31.967 -10.986 9.220 1.00 40.22 83 VAL A C 1
ATOM 610 O O . VAL A 1 83 ? -31.006 -11.199 9.960 1.00 40.22 83 VAL A O 1
ATOM 613 N N . THR A 1 84 ? -33.158 -10.626 9.676 1.00 49.38 84 THR A N 1
ATOM 614 C CA . THR A 1 84 ? -33.640 -10.817 11.037 1.00 49.38 84 THR A CA 1
ATOM 615 C C . THR A 1 84 ? -34.013 -12.284 11.240 1.00 49.38 84 THR A C 1
ATOM 617 O O . THR A 1 84 ? -35.170 -12.663 11.108 1.00 49.38 84 THR A O 1
ATOM 620 N N . GLU A 1 85 ? -33.049 -13.110 11.644 1.00 38.31 85 GLU A N 1
ATOM 621 C CA . GLU A 1 85 ? -33.340 -14.382 12.314 1.00 38.31 85 GLU A CA 1
ATOM 622 C C . GLU A 1 85 ? -32.873 -14.314 13.769 1.00 38.31 85 GLU A C 1
ATOM 624 O O . GLU A 1 85 ? -31.736 -14.612 14.137 1.00 38.31 85 GLU A O 1
ATOM 629 N N . TYR A 1 86 ? -33.805 -13.883 14.619 1.00 38.44 86 TYR A N 1
ATOM 630 C CA . TYR A 1 86 ? -33.773 -14.127 16.054 1.00 38.44 86 TYR A CA 1
ATOM 631 C C . TYR A 1 86 ? -34.000 -15.627 16.291 1.00 38.44 86 TYR A C 1
ATOM 633 O O . TYR A 1 86 ? -35.126 -16.072 16.496 1.00 38.44 86 TYR A O 1
ATOM 641 N N . VAL A 1 87 ? -32.927 -16.416 16.296 1.00 38.59 87 VAL A N 1
ATOM 642 C CA . VAL A 1 87 ? -32.952 -17.742 16.922 1.00 38.59 87 VAL A CA 1
ATOM 643 C C . VAL A 1 87 ? -32.536 -17.565 18.374 1.00 38.59 87 VAL A C 1
ATOM 645 O O . VAL A 1 87 ? -31.359 -17.453 18.711 1.00 38.59 87 VAL A O 1
ATOM 648 N N . VAL A 1 88 ? -33.550 -17.482 19.231 1.00 45.12 88 VAL A N 1
ATOM 649 C CA . VAL A 1 88 ? -33.443 -17.596 20.685 1.00 45.12 88 VAL A CA 1
ATOM 650 C C . VAL A 1 88 ? -33.201 -19.073 21.013 1.00 45.12 88 VAL A C 1
ATOM 652 O O . VAL A 1 88 ? -34.089 -19.888 20.761 1.00 45.12 88 VAL A O 1
ATOM 655 N N . PRO A 1 89 ? -32.055 -19.467 21.593 1.00 43.47 89 PRO A N 1
ATOM 656 C CA . PRO A 1 89 ? -31.963 -20.762 22.237 1.00 43.47 89 PRO A CA 1
ATOM 657 C C . PRO A 1 89 ? -32.688 -20.675 23.585 1.00 43.47 89 PRO A C 1
ATOM 659 O O . PRO A 1 89 ? -32.160 -20.131 24.556 1.00 43.47 89 PRO A O 1
ATOM 662 N N . SER A 1 90 ? -33.908 -21.212 23.634 1.00 47.91 90 SER A N 1
ATOM 663 C CA . SER A 1 90 ? -34.577 -21.595 24.879 1.00 47.91 90 SER A CA 1
ATOM 664 C C . SER A 1 90 ? -33.783 -22.729 25.525 1.00 47.91 90 SER A C 1
ATOM 666 O O . SER A 1 90 ? -33.970 -23.899 25.196 1.00 47.91 90 SER A O 1
ATOM 668 N N . ALA A 1 91 ? -32.862 -22.377 26.420 1.00 41.25 91 ALA A N 1
ATOM 669 C CA . ALA A 1 91 ? -32.310 -23.310 27.388 1.00 41.25 91 ALA A CA 1
ATOM 670 C C . ALA A 1 91 ? -33.224 -23.312 28.617 1.00 41.25 91 ALA A C 1
ATOM 672 O O . ALA A 1 91 ? -33.541 -22.260 29.169 1.00 41.25 91 ALA A O 1
ATOM 673 N N . ALA A 1 92 ? -33.675 -24.515 28.953 1.00 41.81 92 ALA A N 1
ATOM 674 C CA . ALA A 1 92 ? -34.629 -24.834 29.993 1.00 41.81 92 ALA A CA 1
ATOM 675 C C . ALA A 1 92 ? -34.222 -24.320 31.383 1.00 41.81 92 ALA A C 1
ATOM 677 O O . ALA A 1 92 ? -33.042 -24.201 31.714 1.00 41.81 92 ALA A O 1
ATOM 678 N N . ASP A 1 93 ? -35.257 -24.053 32.175 1.00 48.53 93 ASP A N 1
ATOM 679 C CA . ASP A 1 93 ? -35.232 -23.759 33.599 1.00 48.53 93 ASP A CA 1
ATOM 680 C C . ASP A 1 93 ? -34.459 -24.818 34.405 1.00 48.53 93 ASP A C 1
ATOM 682 O O . ASP A 1 93 ? -35.014 -25.839 34.798 1.00 48.53 93 ASP A O 1
ATOM 686 N N . ASP A 1 94 ? -33.203 -24.524 34.739 1.00 46.28 94 ASP A N 1
ATOM 687 C CA . ASP A 1 94 ? -32.556 -25.032 35.954 1.00 46.28 94 ASP A CA 1
ATOM 688 C C . ASP A 1 94 ? -32.658 -23.941 37.028 1.00 46.28 94 ASP A C 1
ATOM 690 O O . ASP A 1 94 ? -31.684 -23.300 37.439 1.00 46.28 94 ASP A O 1
ATOM 694 N N . ALA A 1 95 ? -33.896 -23.675 37.448 1.00 43.75 95 ALA A N 1
ATOM 695 C CA . ALA A 1 95 ? -34.154 -22.947 38.674 1.00 43.75 95 ALA A CA 1
ATOM 696 C C . ALA A 1 95 ? -33.773 -23.860 39.846 1.00 43.75 95 ALA A C 1
ATOM 698 O O . ALA A 1 95 ? -34.519 -24.758 40.232 1.00 43.75 95 ALA A O 1
ATOM 699 N N . ASP A 1 96 ? -32.587 -23.612 40.394 1.00 51.19 96 ASP A N 1
ATOM 700 C CA . ASP A 1 96 ? -32.156 -24.094 41.705 1.00 51.19 96 ASP A CA 1
ATOM 701 C C . ASP A 1 96 ? -33.323 -23.881 42.695 1.00 51.19 96 ASP A C 1
ATOM 703 O O . ASP A 1 96 ? -33.795 -22.741 42.831 1.00 51.19 96 ASP A O 1
ATOM 707 N N . PRO A 1 97 ? -33.864 -24.930 43.344 1.00 50.28 97 PRO A N 1
ATOM 708 C CA . PRO A 1 97 ? -35.005 -24.765 44.223 1.00 50.28 97 PRO A CA 1
ATOM 709 C C . PRO A 1 97 ? -34.552 -23.897 45.391 1.00 50.28 97 PRO A C 1
ATOM 711 O O . PRO A 1 97 ? -33.748 -24.311 46.228 1.00 50.28 97 PRO A O 1
ATOM 714 N N . PHE A 1 98 ? -35.052 -22.662 45.440 1.00 42.78 98 PHE A N 1
ATOM 715 C CA . PHE A 1 98 ? -34.930 -21.818 46.615 1.00 42.78 98 PHE A CA 1
ATOM 716 C C . PHE A 1 98 ? -35.580 -22.566 47.777 1.00 42.78 98 PHE A C 1
ATOM 718 O O . PHE A 1 98 ? -36.799 -22.565 47.933 1.00 42.78 98 PHE A O 1
ATOM 725 N N . VAL A 1 99 ? -34.748 -23.212 48.592 1.00 50.25 99 VAL A N 1
ATOM 726 C CA . VAL A 1 99 ? -35.126 -23.734 49.899 1.00 50.25 99 VAL A CA 1
ATOM 727 C C . VAL A 1 99 ? -35.453 -22.518 50.760 1.00 50.25 99 VAL A C 1
ATOM 729 O O . VAL A 1 99 ? -34.583 -21.916 51.393 1.00 50.25 99 VAL A O 1
ATOM 732 N N . LEU A 1 100 ? -36.719 -22.106 50.722 1.00 48.31 100 LEU A N 1
ATOM 733 C CA . LEU A 1 100 ? -37.330 -21.307 51.771 1.00 48.31 100 LEU A CA 1
ATOM 734 C C . LEU A 1 100 ? -37.216 -22.143 53.043 1.00 48.31 100 LEU A C 1
ATOM 736 O O . LEU A 1 100 ? -37.906 -23.142 53.197 1.00 48.31 100 LEU A O 1
ATOM 740 N N . SER A 1 101 ? -36.276 -21.784 53.915 1.00 53.97 101 SER A N 1
ATOM 741 C CA . SER A 1 101 ? -36.268 -22.312 55.274 1.00 53.97 101 SER A CA 1
ATOM 742 C C . SER A 1 101 ? -37.597 -21.932 55.915 1.00 53.97 101 SER A C 1
ATOM 744 O O . SER A 1 101 ? -37.911 -20.740 55.991 1.00 53.97 101 SER A O 1
ATOM 746 N N . ASP A 1 102 ? -38.365 -22.934 56.337 1.00 53.69 102 ASP A N 1
ATOM 747 C CA . ASP A 1 102 ? -39.581 -22.719 57.107 1.00 53.69 102 ASP A CA 1
ATOM 748 C C . ASP A 1 102 ? -39.265 -21.813 58.308 1.00 53.69 102 ASP A C 1
ATOM 750 O O . ASP A 1 102 ? -38.210 -21.964 58.945 1.00 53.69 102 ASP A O 1
ATOM 754 N N . PRO A 1 103 ? -40.114 -20.812 58.603 1.00 58.84 103 PRO A N 1
ATOM 755 C CA . PRO A 1 103 ? -39.938 -20.009 59.800 1.00 58.84 103 PRO A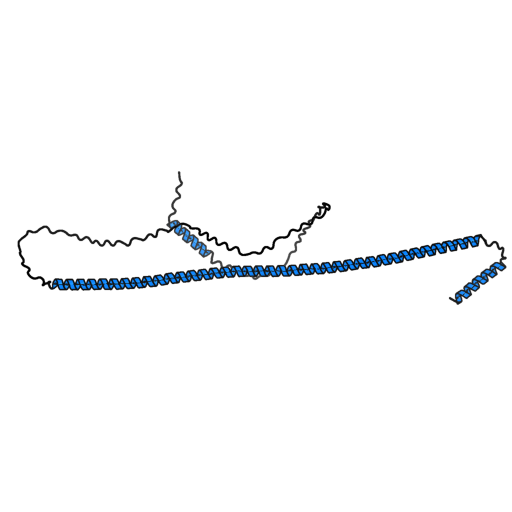 CA 1
ATOM 756 C C . PRO A 1 103 ? -39.962 -20.940 61.022 1.00 58.84 103 PRO A C 1
ATOM 758 O O . PRO A 1 103 ? -40.762 -21.874 61.044 1.00 58.84 103 PRO A O 1
ATOM 761 N N . PRO A 1 104 ? -39.105 -20.713 62.036 1.00 53.56 104 PRO A N 1
ATOM 762 C CA . PRO A 1 104 ? -39.107 -21.537 63.232 1.00 53.56 104 PRO A CA 1
ATOM 763 C C . PRO A 1 104 ? -40.488 -21.445 63.877 1.00 53.56 104 PRO A C 1
ATOM 765 O O . PRO A 1 104 ? -40.912 -20.381 64.334 1.00 53.56 104 PRO A O 1
ATOM 768 N N . GLU A 1 105 ? -41.193 -22.569 63.857 1.00 51.56 105 GLU A N 1
ATOM 769 C CA . GLU A 1 105 ? -42.444 -22.779 64.559 1.00 51.56 105 GLU A CA 1
ATOM 770 C C . GLU A 1 105 ? -42.114 -22.711 66.056 1.00 51.56 105 GLU A C 1
ATOM 772 O O . GLU A 1 105 ? -41.654 -23.671 66.672 1.00 51.56 105 GLU A O 1
ATOM 777 N N . CYS A 1 106 ? -42.229 -21.514 66.634 1.00 49.62 106 CYS A N 1
ATOM 778 C CA . CYS A 1 106 ? -42.170 -21.316 68.076 1.00 49.62 106 CYS A CA 1
ATOM 779 C C . CYS A 1 106 ? -43.415 -21.956 68.696 1.00 49.62 106 CYS A C 1
ATOM 781 O O . CYS A 1 106 ? -44.398 -21.281 69.000 1.00 49.62 106 CYS A O 1
ATOM 783 N N . ASN A 1 107 ? -43.356 -23.272 68.882 1.00 51.09 107 ASN A N 1
ATOM 784 C CA . ASN A 1 107 ? -44.209 -24.000 69.806 1.00 51.09 107 ASN A CA 1
ATOM 785 C C . ASN A 1 107 ? -43.768 -23.678 71.242 1.00 51.09 107 ASN A C 1
ATOM 787 O O . ASN A 1 107 ? -43.105 -24.473 71.899 1.00 51.09 107 ASN A O 1
ATOM 791 N N . ASP A 1 108 ? -44.167 -22.505 71.733 1.00 48.88 108 ASP A N 1
ATOM 792 C CA . ASP A 1 108 ? -44.276 -22.228 73.171 1.00 48.88 108 ASP A CA 1
ATOM 793 C C . ASP A 1 108 ? -45.659 -22.702 73.648 1.00 48.88 108 ASP A C 1
ATOM 795 O O . ASP A 1 108 ? -46.501 -21.935 74.110 1.00 48.88 108 ASP A O 1
ATOM 799 N N . TRP A 1 109 ? -45.927 -24.000 73.501 1.00 45.47 109 TRP A N 1
ATOM 800 C CA . TRP A 1 109 ? -46.989 -24.653 74.262 1.00 45.47 109 TRP A CA 1
ATOM 801 C C . TRP A 1 109 ? -46.351 -25.099 75.568 1.00 45.47 109 TRP A C 1
ATOM 803 O O . TRP A 1 109 ? -46.023 -26.267 75.767 1.00 45.47 109 TRP A O 1
ATOM 813 N N . SER A 1 110 ? -46.109 -24.124 76.446 1.00 51.69 110 SER A N 1
ATOM 814 C CA . SER A 1 110 ? -45.828 -24.399 77.844 1.00 51.69 110 SER A CA 1
ATOM 815 C C . SER A 1 110 ? -47.008 -25.191 78.397 1.00 51.69 110 SER A C 1
ATOM 817 O O . SER A 1 110 ? -48.100 -24.652 78.583 1.00 51.69 110 SER A O 1
ATOM 819 N N . VAL A 1 111 ? -46.751 -26.483 78.570 1.00 51.34 111 VAL A N 1
ATOM 820 C CA . VAL A 1 111 ? -47.453 -27.470 79.383 1.00 51.34 111 VAL A CA 1
ATOM 821 C C . VAL A 1 111 ? -48.189 -26.784 80.533 1.00 51.34 111 VAL A C 1
ATOM 823 O O . VAL A 1 111 ? -47.601 -26.425 81.551 1.00 51.34 111 VAL A O 1
ATOM 826 N N . TRP A 1 112 ? -49.488 -26.568 80.348 1.00 49.16 112 TRP A N 1
ATOM 827 C CA . TRP A 1 112 ? -50.397 -26.406 81.468 1.00 49.16 112 TRP A CA 1
ATOM 828 C C . TRP A 1 112 ? -50.684 -27.812 81.985 1.00 49.16 112 TRP A C 1
ATOM 830 O O . TRP A 1 112 ? -51.570 -28.496 81.475 1.00 49.16 112 TRP A O 1
ATOM 840 N N . ASP A 1 113 ? -49.906 -28.246 82.979 1.00 48.03 113 ASP A N 1
ATOM 841 C CA . ASP A 1 113 ? -50.289 -29.342 83.869 1.00 48.03 113 ASP A CA 1
ATOM 842 C C . ASP A 1 113 ? -51.541 -28.895 84.635 1.00 48.03 113 ASP A C 1
ATOM 844 O O . ASP A 1 113 ? -51.487 -28.337 85.733 1.00 48.03 113 ASP A O 1
ATOM 848 N N . HIS A 1 114 ? -52.703 -29.094 84.020 1.00 50.28 114 HIS A N 1
ATOM 849 C CA . HIS A 1 114 ? -53.966 -29.077 84.732 1.00 50.28 114 HIS A CA 1
ATOM 850 C C . HIS A 1 114 ? -54.110 -30.414 85.451 1.00 50.28 114 HIS A C 1
ATOM 852 O O . HIS A 1 114 ? -54.656 -31.374 84.918 1.00 50.28 114 HIS A O 1
ATOM 858 N N . ASN A 1 115 ? -53.612 -30.450 86.683 1.00 55.88 115 ASN A N 1
ATOM 859 C CA . ASN A 1 115 ? -54.051 -31.409 87.684 1.00 55.88 115 ASN A CA 1
ATOM 860 C C . ASN A 1 115 ? -55.546 -31.122 87.958 1.00 55.88 115 ASN A C 1
ATOM 862 O O . ASN A 1 115 ? -55.854 -30.006 88.396 1.00 55.88 115 ASN A O 1
ATOM 866 N N . PRO A 1 116 ? -56.496 -32.028 87.665 1.00 55.19 116 PRO A N 1
ATOM 867 C CA . PRO A 1 116 ? -57.892 -31.792 88.012 1.00 55.19 116 PRO A CA 1
ATOM 868 C C . PRO A 1 116 ? -58.060 -31.971 89.530 1.00 55.19 116 PRO A C 1
ATOM 870 O O . PRO A 1 116 ? -57.609 -32.987 90.061 1.00 55.19 116 PRO A O 1
ATOM 873 N N . PRO A 1 117 ? -58.685 -31.030 90.264 1.00 54.88 117 PRO A N 1
ATOM 874 C CA . PRO A 1 117 ? -59.095 -31.316 91.625 1.00 54.88 117 PRO A CA 1
ATOM 875 C C . PRO A 1 117 ? -60.288 -32.268 91.575 1.00 54.88 117 PRO A C 1
ATOM 877 O O . PRO A 1 117 ? -61.295 -31.994 90.917 1.00 54.88 117 PRO A O 1
ATOM 880 N N . GLU A 1 118 ? -60.133 -33.394 92.264 1.00 55.75 118 GLU A N 1
ATOM 881 C CA . GLU A 1 118 ? -61.204 -34.331 92.556 1.00 55.75 118 GLU A CA 1
ATOM 882 C C . GLU A 1 118 ? -62.408 -33.604 93.166 1.00 55.75 118 GLU A C 1
ATOM 884 O O . GLU A 1 118 ? -62.294 -32.656 93.947 1.00 55.75 118 GLU A O 1
ATOM 889 N N . LEU A 1 119 ? -63.569 -34.069 92.723 1.00 52.91 119 LEU A N 1
ATOM 890 C CA . LEU A 1 119 ? -64.905 -33.618 93.063 1.00 52.91 119 LEU A CA 1
ATOM 891 C C . LEU A 1 119 ? -65.104 -33.622 94.586 1.00 52.91 119 LEU A C 1
ATOM 893 O O . LEU A 1 119 ? -65.156 -34.684 95.199 1.00 52.91 119 LEU A O 1
ATOM 897 N N . CYS A 1 120 ? -65.259 -32.433 95.171 1.00 51.34 120 CYS A N 1
ATOM 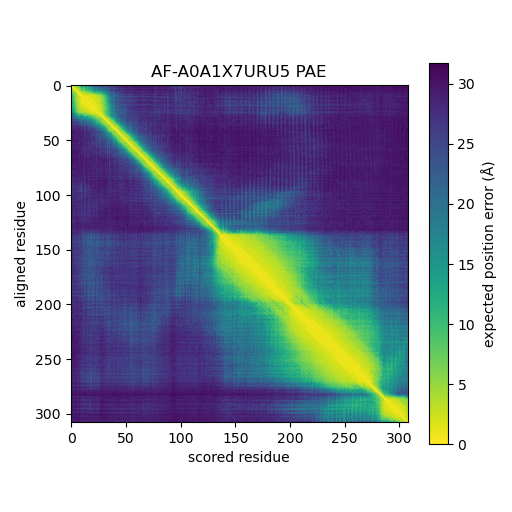898 C CA . CYS A 1 120 ? -65.867 -32.267 96.486 1.00 51.34 120 CYS A CA 1
ATOM 899 C C . CYS A 1 120 ? -67.350 -31.941 96.316 1.00 51.34 120 CYS A C 1
ATOM 901 O O . CYS A 1 120 ? -67.736 -31.121 95.481 1.00 51.34 120 CYS A O 1
ATOM 903 N N . ASP A 1 121 ? -68.143 -32.621 97.132 1.00 42.50 121 ASP A N 1
ATOM 904 C CA . ASP A 1 121 ? -69.590 -32.701 97.099 1.00 42.50 121 ASP A CA 1
ATOM 905 C C . ASP A 1 121 ? -70.331 -31.362 97.074 1.00 42.50 121 ASP A C 1
ATOM 907 O O . ASP A 1 121 ? -70.036 -30.404 97.794 1.00 42.50 121 ASP A O 1
ATOM 911 N N . ASN A 1 122 ? -71.393 -31.387 96.272 1.00 51.06 122 ASN A N 1
ATOM 912 C CA . ASN A 1 122 ? -72.473 -30.420 96.228 1.00 51.06 122 ASN A CA 1
ATOM 913 C C . ASN A 1 122 ? -73.088 -30.234 97.622 1.00 51.06 122 ASN A C 1
ATOM 915 O O . ASN A 1 122 ? -73.911 -31.036 98.064 1.00 51.06 122 ASN A O 1
ATOM 919 N N . THR A 1 123 ? -72.765 -29.123 98.276 1.00 46.84 123 THR A N 1
ATOM 920 C CA . THR A 1 123 ? -73.648 -28.526 99.279 1.00 46.84 123 THR A CA 1
ATOM 921 C C . THR A 1 123 ? -74.178 -27.204 98.750 1.00 46.84 123 THR A C 1
ATOM 923 O O . THR A 1 123 ? -73.451 -26.334 98.278 1.00 46.84 123 THR A O 1
ATOM 926 N N . GLN A 1 124 ? -75.502 -27.138 98.762 1.00 55.25 124 GLN A N 1
ATOM 927 C CA . GLN A 1 124 ? -76.346 -26.082 98.241 1.00 55.25 124 GLN A CA 1
ATOM 928 C C . GLN A 1 124 ? -75.979 -24.731 98.861 1.00 55.25 124 GLN A C 1
ATOM 930 O O . GLN A 1 124 ? -76.206 -24.499 100.044 1.00 55.25 124 GLN A O 1
ATOM 935 N N . PHE A 1 125 ? -75.481 -23.820 98.034 1.00 41.03 125 PHE A N 1
ATOM 936 C CA . PHE A 1 125 ? -75.646 -22.392 98.252 1.00 41.03 125 PHE A CA 1
ATOM 937 C C . PHE A 1 125 ? -76.270 -21.818 96.984 1.00 41.03 125 PHE A C 1
ATOM 939 O O . PHE A 1 125 ? -75.581 -21.502 96.015 1.00 41.03 125 PHE A O 1
ATOM 946 N N . GLU A 1 126 ? -77.598 -21.702 96.987 1.00 55.19 126 GLU A N 1
ATOM 947 C CA . GLU A 1 126 ? -78.283 -20.729 96.140 1.00 55.19 126 GLU A CA 1
ATOM 948 C C . GLU A 1 126 ? -77.836 -19.338 96.602 1.00 55.19 126 GLU A C 1
ATOM 950 O O . GLU A 1 126 ? -78.391 -18.740 97.523 1.00 55.19 126 GLU A O 1
ATOM 955 N N . VAL A 1 127 ? -76.764 -18.837 95.989 1.00 48.25 127 VAL A N 1
ATOM 956 C CA . VAL A 1 127 ? -76.414 -17.423 96.051 1.00 48.25 127 VAL A CA 1
ATOM 957 C C . VAL A 1 127 ? -77.231 -16.738 94.968 1.00 48.25 127 VAL A C 1
ATOM 959 O O . VAL A 1 127 ? -76.904 -16.796 93.784 1.00 48.25 127 VAL A O 1
ATOM 962 N N . ALA A 1 128 ? -78.314 -16.089 95.384 1.00 52.59 128 ALA A N 1
ATOM 963 C CA . ALA A 1 128 ? -79.005 -15.119 94.558 1.00 52.59 128 ALA A CA 1
ATOM 964 C C . ALA A 1 128 ? -78.050 -13.951 94.260 1.00 52.59 128 ALA A C 1
ATOM 966 O O . ALA A 1 128 ? -77.874 -13.054 95.082 1.00 52.59 128 ALA A O 1
ATOM 967 N N . THR A 1 129 ? -77.422 -13.948 93.083 1.00 46.97 129 THR A N 1
ATOM 968 C CA . THR A 1 129 ? -76.837 -12.731 92.512 1.00 46.97 129 THR A CA 1
ATOM 969 C C . THR A 1 129 ? -77.837 -12.133 91.543 1.00 46.97 129 THR A C 1
ATOM 971 O O . THR A 1 129 ? -77.860 -12.430 90.350 1.00 46.97 129 THR A O 1
ATOM 974 N N . THR A 1 130 ? -78.690 -11.283 92.095 1.00 50.28 130 THR A N 1
ATOM 975 C CA . THR A 1 130 ? -79.293 -10.189 91.349 1.00 50.28 130 THR A CA 1
ATOM 976 C C . THR A 1 130 ? -78.206 -9.243 90.836 1.00 50.28 130 THR A C 1
ATOM 978 O O . THR 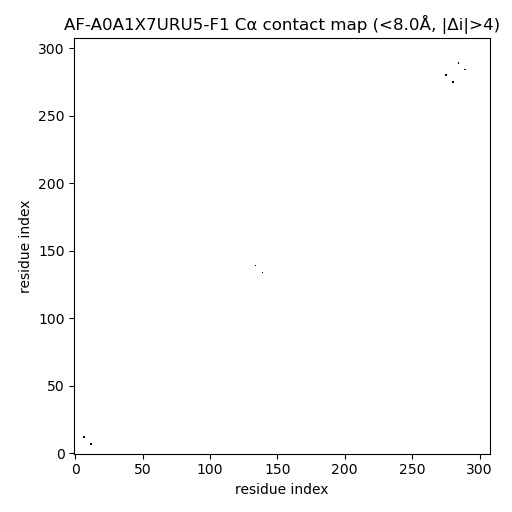A 1 130 ? -77.234 -8.988 91.545 1.00 50.28 130 THR A O 1
ATOM 981 N N . HIS A 1 131 ? -78.489 -8.636 89.683 1.00 44.19 131 HIS A N 1
ATOM 982 C CA . HIS A 1 131 ? -77.979 -7.353 89.190 1.00 44.19 131 HIS A CA 1
ATOM 983 C C . HIS A 1 131 ? -76.900 -7.403 88.097 1.00 44.19 131 HIS A C 1
ATOM 985 O O . HIS A 1 131 ? -75.723 -7.668 88.323 1.00 44.19 131 HIS A O 1
ATOM 991 N N . GLU A 1 132 ? -77.342 -7.033 86.897 1.00 51.47 132 GLU A N 1
ATOM 992 C CA . GLU A 1 132 ? -76.615 -6.969 85.629 1.00 51.47 132 GLU A CA 1
ATOM 993 C C . GLU A 1 132 ? -75.489 -5.909 85.547 1.00 51.47 132 GLU A C 1
ATOM 995 O O . GLU A 1 132 ? -74.996 -5.678 84.452 1.00 51.47 132 GLU A O 1
ATOM 1000 N N . ASP A 1 133 ? -75.013 -5.287 86.639 1.00 55.12 133 ASP A N 1
ATOM 1001 C CA . ASP A 1 133 ? -74.128 -4.101 86.520 1.00 55.12 133 ASP A CA 1
ATOM 1002 C C . ASP A 1 133 ? -72.951 -3.965 87.514 1.00 55.12 133 ASP A C 1
ATOM 1004 O O . ASP A 1 133 ? -72.115 -3.067 87.353 1.00 55.12 133 ASP A O 1
ATOM 1008 N N . ASP A 1 134 ? -72.769 -4.864 88.487 1.00 52.97 134 ASP A N 1
ATOM 1009 C CA . ASP A 1 134 ? -71.695 -4.721 89.489 1.00 52.97 134 ASP A CA 1
ATOM 1010 C C . ASP A 1 134 ? -70.455 -5.569 89.178 1.00 52.97 134 ASP A C 1
ATOM 1012 O O . ASP A 1 134 ? -70.084 -6.513 89.875 1.00 52.97 134 ASP A O 1
ATOM 1016 N N . THR A 1 135 ? -69.738 -5.163 88.126 1.00 61.38 135 THR A N 1
ATOM 1017 C CA . THR A 1 135 ? -68.335 -5.574 87.945 1.00 61.38 135 THR A CA 1
ATOM 1018 C C . THR A 1 135 ? -67.525 -5.206 89.184 1.00 61.38 135 THR A C 1
ATOM 1020 O O . THR A 1 135 ? -67.351 -4.025 89.512 1.00 61.38 135 THR A O 1
ATOM 1023 N N . THR A 1 136 ? -66.979 -6.217 89.859 1.00 75.06 136 THR A N 1
ATOM 1024 C CA . THR A 1 136 ? -66.197 -6.015 91.083 1.00 75.06 136 THR A CA 1
ATOM 1025 C C . THR A 1 136 ? -64.989 -5.109 90.798 1.00 75.06 136 THR A C 1
ATOM 1027 O O . THR A 1 136 ? -64.385 -5.147 89.721 1.00 75.06 136 THR A O 1
ATOM 1030 N N . VAL A 1 137 ? -64.580 -4.274 91.762 1.00 77.62 137 VAL A N 1
ATOM 1031 C CA . VAL A 1 137 ? -63.439 -3.335 91.618 1.00 77.62 137 VAL A CA 1
ATOM 1032 C C . VAL A 1 137 ? -62.178 -4.030 91.072 1.00 77.62 137 VAL A C 1
ATOM 1034 O O . VAL A 1 137 ? -61.413 -3.443 90.298 1.00 77.62 137 VAL A O 1
ATOM 1037 N N . ARG A 1 138 ? -61.992 -5.307 91.426 1.00 79.62 138 ARG A N 1
ATOM 1038 C CA . ARG A 1 138 ? -60.902 -6.171 90.963 1.00 79.62 138 ARG A CA 1
ATOM 1039 C C . ARG A 1 138 ? -60.947 -6.428 89.452 1.00 79.62 138 ARG A C 1
ATOM 1041 O O . ARG A 1 138 ? -59.909 -6.326 88.798 1.00 79.62 138 ARG A O 1
ATOM 1048 N N . GLU A 1 139 ? -62.118 -6.692 88.878 1.00 83.94 139 GLU A N 1
ATOM 1049 C CA . GLU A 1 139 ? -62.284 -6.878 87.429 1.00 83.94 139 GLU A CA 1
ATOM 1050 C C . GLU A 1 139 ? -62.026 -5.590 86.655 1.00 83.94 139 GLU A C 1
ATOM 1052 O O . GLU A 1 139 ? -61.308 -5.613 85.655 1.00 83.94 139 GLU A O 1
ATOM 1057 N N . ARG A 1 140 ? -62.504 -4.440 87.151 1.00 86.31 140 ARG A N 1
ATOM 1058 C CA . ARG A 1 140 ? -62.220 -3.141 86.513 1.00 86.31 140 ARG A CA 1
ATOM 1059 C C . ARG A 1 140 ? -60.717 -2.852 86.463 1.00 86.31 140 ARG A C 1
ATOM 1061 O O . ARG A 1 140 ? -60.212 -2.356 85.453 1.00 86.31 140 ARG A O 1
ATOM 1068 N N . GLN A 1 141 ? -59.975 -3.172 87.526 1.00 89.44 141 GLN A N 1
ATOM 1069 C CA . GLN A 1 141 ? -58.513 -3.040 87.538 1.00 89.44 141 GLN A CA 1
ATOM 1070 C C . GLN A 1 141 ? -57.827 -4.027 86.582 1.00 89.44 141 GLN A C 1
ATOM 1072 O O . GLN A 1 141 ? -56.879 -3.644 85.889 1.00 89.44 141 GLN A O 1
ATOM 1077 N N . LEU A 1 142 ? -58.306 -5.273 86.511 1.00 90.38 142 LEU A N 1
ATOM 1078 C CA . LEU A 1 142 ? -57.779 -6.290 85.601 1.00 90.38 142 LEU A CA 1
ATOM 1079 C C . LEU A 1 142 ? -57.998 -5.900 84.134 1.00 90.38 142 LEU A C 1
ATOM 1081 O O . LEU A 1 142 ? -57.055 -5.957 83.345 1.00 90.38 142 LEU A O 1
ATOM 1085 N N . MET A 1 143 ? -59.198 -5.435 83.782 1.00 87.44 143 MET A N 1
ATOM 1086 C CA . MET A 1 143 ? -59.525 -4.970 82.432 1.00 87.44 143 MET A CA 1
ATOM 1087 C C . MET A 1 143 ? -58.679 -3.758 82.041 1.00 87.44 143 MET A C 1
ATOM 1089 O O . MET A 1 143 ? -58.093 -3.753 80.962 1.00 87.44 143 MET A O 1
ATOM 1093 N N . LYS A 1 144 ? -58.482 -2.783 82.943 1.00 93.38 144 LYS A N 1
ATOM 1094 C CA . LYS A 1 144 ? -57.561 -1.654 82.700 1.00 93.38 144 LYS A CA 1
ATOM 1095 C C . LYS A 1 144 ? -56.117 -2.109 82.459 1.00 93.38 144 LYS A C 1
ATOM 1097 O O . LYS A 1 144 ? -55.439 -1.542 81.604 1.00 93.38 144 LYS A O 1
ATOM 1102 N N . LYS A 1 145 ? -55.620 -3.115 83.192 1.00 94.69 145 LYS A N 1
ATOM 1103 C CA . LYS A 1 145 ? -54.276 -3.682 82.967 1.00 94.69 145 LYS A CA 1
ATOM 1104 C C . LYS A 1 145 ? -54.184 -4.425 81.634 1.00 94.69 145 LYS A C 1
ATOM 1106 O O . LYS A 1 145 ? -53.215 -4.204 80.909 1.00 94.69 145 LYS A O 1
AT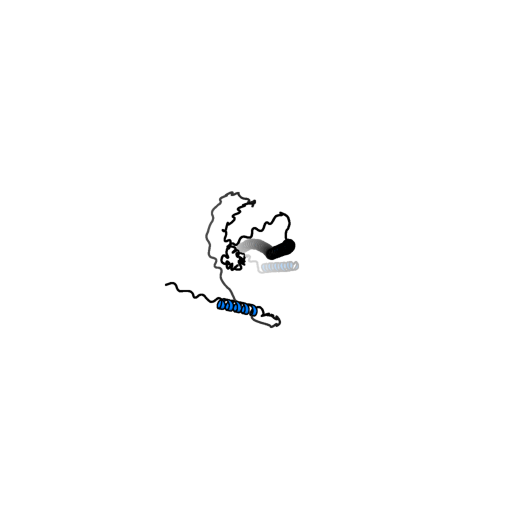OM 1111 N N . LYS A 1 146 ? -55.179 -5.257 81.300 1.00 94.62 146 LYS A N 1
ATOM 1112 C CA . LYS A 1 146 ? -55.260 -5.956 80.008 1.00 94.62 146 LYS A CA 1
ATOM 1113 C C . LYS A 1 146 ? -55.275 -4.963 78.851 1.00 94.62 146 LYS A C 1
ATOM 1115 O O . LYS A 1 146 ? -54.488 -5.118 77.928 1.00 94.62 146 LYS A O 1
ATOM 1120 N N . GLU A 1 147 ? -56.080 -3.908 78.943 1.00 95.19 147 GLU A N 1
ATOM 1121 C CA . GLU A 1 147 ? -56.182 -2.895 77.892 1.00 95.19 147 GLU A CA 1
ATOM 1122 C C . GLU A 1 147 ? -54.873 -2.112 77.724 1.00 95.19 147 GLU A C 1
ATOM 1124 O O . GLU A 1 147 ? -54.376 -1.970 76.610 1.00 95.19 147 GLU A O 1
ATOM 1129 N N . ARG A 1 148 ? -54.228 -1.697 78.826 1.00 96.12 148 ARG A N 1
ATOM 1130 C CA . ARG A 1 148 ? -52.893 -1.071 78.766 1.00 96.12 148 ARG A CA 1
ATOM 1131 C C . ARG A 1 148 ? -51.849 -2.001 78.154 1.00 96.12 148 ARG A C 1
ATOM 1133 O O . ARG A 1 148 ? -51.048 -1.558 77.338 1.00 96.12 148 ARG A O 1
ATOM 1140 N N . SER A 1 149 ? -51.845 -3.276 78.542 1.00 95.75 149 SER A N 1
ATOM 1141 C CA . SER A 1 149 ? -50.926 -4.276 77.992 1.00 95.75 149 SER A CA 1
ATOM 1142 C C . SER A 1 149 ? -51.159 -4.479 76.494 1.00 95.75 149 SER A C 1
ATOM 1144 O O . SER A 1 149 ? -50.203 -4.430 75.723 1.00 95.75 149 SER A O 1
ATOM 1146 N N . LYS A 1 150 ? -52.424 -4.596 76.077 1.00 95.75 150 LYS A N 1
ATOM 1147 C CA . LYS A 1 150 ? -52.846 -4.717 74.679 1.00 95.75 150 LYS A CA 1
ATOM 1148 C C . LYS A 1 150 ? -52.411 -3.505 73.853 1.00 95.75 150 LYS A C 1
ATOM 1150 O O . LYS A 1 150 ? -51.784 -3.672 72.812 1.00 95.75 150 LYS A O 1
ATOM 1155 N N . GLN A 1 151 ? -52.659 -2.289 74.338 1.00 96.25 151 GLN A N 1
ATOM 1156 C CA . GLN A 1 151 ? -52.218 -1.057 73.675 1.00 96.25 151 GLN A CA 1
ATOM 1157 C C . GLN A 1 151 ? -50.694 -0.983 73.556 1.00 96.25 151 GLN A C 1
ATOM 1159 O O . GLN A 1 151 ? -50.175 -0.634 72.498 1.00 96.25 151 GLN A O 1
ATOM 1164 N N . ASN A 1 152 ? -49.964 -1.351 74.612 1.00 96.81 152 ASN A N 1
ATOM 1165 C CA . ASN A 1 152 ? -48.504 -1.336 74.594 1.00 96.81 152 ASN A CA 1
ATOM 1166 C C . ASN A 1 152 ? -47.935 -2.387 73.624 1.00 96.81 152 ASN A C 1
ATOM 1168 O O . ASN A 1 152 ? -46.961 -2.119 72.923 1.00 96.81 152 ASN A O 1
ATOM 1172 N N . TYR A 1 153 ? -48.573 -3.558 73.536 1.00 96.38 153 TYR A N 1
ATOM 1173 C CA . TYR A 1 153 ? -48.238 -4.596 72.563 1.00 96.38 153 TYR A CA 1
ATOM 1174 C C . TYR A 1 153 ? -48.409 -4.096 71.125 1.00 96.38 153 TYR A C 1
ATOM 1176 O O . TYR A 1 153 ? -47.455 -4.159 70.352 1.00 96.38 153 TYR A O 1
ATOM 1184 N N . TYR A 1 154 ? -49.576 -3.540 70.777 1.00 96.94 154 TYR A N 1
ATOM 1185 C CA . TYR A 1 154 ? -49.814 -3.029 69.422 1.00 96.94 154 TYR A CA 1
ATOM 1186 C C . TYR A 1 154 ? -48.904 -1.848 69.079 1.00 96.94 154 TYR A C 1
ATOM 1188 O O . TYR A 1 154 ? -48.342 -1.816 67.988 1.00 96.94 154 TYR A O 1
ATOM 1196 N N . LYS A 1 155 ? -48.655 -0.937 70.027 1.00 96.56 155 LYS A N 1
ATOM 1197 C CA . LYS A 1 155 ? -47.708 0.166 69.829 1.00 96.56 155 LYS A CA 1
ATOM 1198 C C . LYS A 1 155 ? -46.292 -0.342 69.532 1.00 96.56 155 LYS A C 1
ATOM 1200 O O . LYS A 1 155 ? -45.668 0.101 68.570 1.00 96.56 155 LYS A O 1
ATOM 1205 N N . ASN A 1 156 ? -45.800 -1.312 70.306 1.00 97.31 156 ASN A N 1
ATOM 1206 C CA . ASN A 1 156 ? -44.496 -1.934 70.058 1.00 97.31 156 ASN A CA 1
ATOM 1207 C C . ASN A 1 156 ? -44.455 -2.693 68.723 1.00 97.31 156 ASN A C 1
ATOM 1209 O O . ASN A 1 156 ? -43.443 -2.649 68.017 1.00 97.31 156 ASN A O 1
ATOM 1213 N N . TYR A 1 157 ? -45.545 -3.377 68.365 1.00 95.62 157 TYR A N 1
ATOM 1214 C CA . TYR A 1 157 ? -45.679 -4.069 67.086 1.00 95.62 157 TYR A CA 1
ATOM 1215 C C . TYR A 1 157 ? -45.586 -3.089 65.909 1.00 95.62 157 TYR A C 1
ATOM 1217 O O . TYR A 1 157 ? -44.783 -3.308 65.000 1.00 95.62 157 TYR A O 1
ATOM 1225 N N . ASP A 1 158 ? -46.316 -1.974 65.957 1.00 96.19 158 ASP A N 1
ATOM 1226 C CA . ASP A 1 158 ? -46.303 -0.946 64.914 1.00 96.19 158 ASP A CA 1
ATOM 1227 C C . ASP A 1 158 ? -44.930 -0.277 64.779 1.00 96.19 158 ASP A C 1
ATOM 1229 O O . ASP A 1 158 ? -44.434 -0.079 63.665 1.00 96.19 158 ASP A O 1
ATOM 1233 N N . GLU A 1 159 ? -44.256 0.007 65.897 1.00 97.69 159 GLU A N 1
ATOM 1234 C CA . GLU A 1 159 ? -42.887 0.530 65.890 1.00 97.69 159 GLU A CA 1
ATOM 1235 C C . GLU A 1 159 ? -41.893 -0.460 65.262 1.00 97.69 159 GLU A C 1
ATOM 1237 O O . GLU A 1 159 ? -41.037 -0.068 64.458 1.00 97.69 159 GLU A O 1
ATOM 1242 N N . SER A 1 160 ? -42.003 -1.749 65.594 1.00 96.38 160 SER A N 1
ATOM 1243 C CA . SER A 1 160 ? -41.190 -2.816 64.998 1.00 96.38 160 SER A CA 1
ATOM 1244 C C . SER A 1 160 ? -41.457 -2.950 63.496 1.00 96.38 160 SER A C 1
ATOM 1246 O O . SER A 1 160 ? -40.525 -3.001 62.682 1.00 96.38 160 SER A O 1
ATOM 1248 N N . LEU A 1 161 ? -42.730 -2.903 63.097 1.00 96.25 161 LEU A N 1
ATOM 1249 C CA . LEU A 1 161 ? -43.154 -2.954 61.704 1.00 96.25 161 LEU A CA 1
ATOM 1250 C C . LEU A 1 161 ? -42.616 -1.752 60.912 1.00 96.25 161 LEU A C 1
ATOM 1252 O O . LEU A 1 161 ? -42.102 -1.922 59.801 1.00 96.25 161 LEU A O 1
ATOM 1256 N N . ALA A 1 162 ? -42.667 -0.546 61.482 1.00 97.56 162 ALA A N 1
ATOM 1257 C CA . ALA A 1 162 ? -42.117 0.663 60.875 1.00 97.56 162 ALA A CA 1
ATOM 1258 C C . ALA A 1 162 ? -40.591 0.574 60.701 1.00 97.56 162 ALA A C 1
ATOM 1260 O O . ALA A 1 162 ? -40.070 0.867 59.617 1.00 97.56 162 ALA A O 1
ATOM 1261 N N . LYS A 1 163 ? -39.866 0.098 61.725 1.00 97.81 163 LYS A N 1
ATOM 1262 C CA . LYS A 1 163 ? -38.414 -0.154 61.654 1.00 97.81 163 LYS A CA 1
ATOM 1263 C C . LYS A 1 163 ? -38.078 -1.167 60.556 1.00 97.81 163 LYS A C 1
ATOM 1265 O O . LYS A 1 163 ? -37.192 -0.909 59.739 1.00 97.81 163 LYS A O 1
ATOM 1270 N N . SER A 1 164 ? -38.830 -2.264 60.473 1.00 97.19 164 SER A N 1
ATOM 1271 C CA . SER A 1 164 ? -38.668 -3.295 59.441 1.00 97.19 164 SER A CA 1
ATOM 1272 C C . SER A 1 164 ? -38.901 -2.744 58.027 1.00 97.19 164 SER A C 1
ATOM 1274 O O . SER A 1 164 ? -38.069 -2.938 57.135 1.00 97.19 164 SER A O 1
ATOM 1276 N N . LYS A 1 165 ? -39.969 -1.963 57.811 1.00 97.88 165 LYS A N 1
ATOM 1277 C CA . LYS A 1 165 ? -40.244 -1.298 56.522 1.00 97.88 165 LYS A CA 1
ATOM 1278 C C . LYS A 1 165 ? -39.126 -0.325 56.127 1.00 97.88 165 LYS A C 1
ATOM 1280 O O . LYS A 1 165 ? -38.689 -0.317 54.970 1.00 97.88 165 LYS A O 1
ATOM 1285 N N . LYS A 1 166 ? -38.607 0.459 57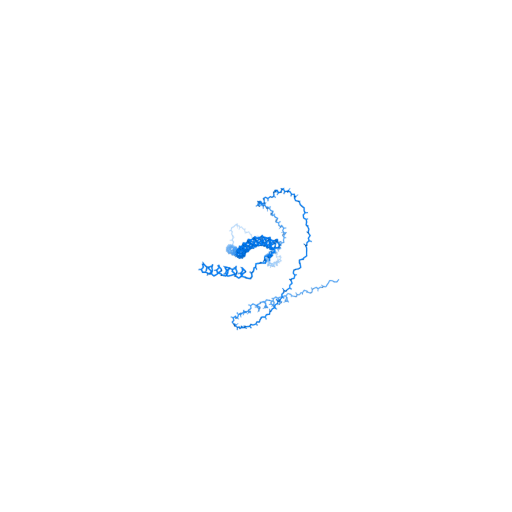.079 1.00 98.12 166 LYS A N 1
ATOM 1286 C CA . LYS A 1 166 ? -37.477 1.376 56.850 1.00 98.12 166 LYS A CA 1
ATOM 1287 C C . LYS A 1 166 ? -36.200 0.617 56.477 1.00 98.12 166 LYS A C 1
ATOM 1289 O O . LYS A 1 166 ? -35.519 0.989 55.523 1.00 98.12 166 LYS A O 1
ATOM 1294 N N . TYR A 1 167 ? -35.913 -0.489 57.160 1.00 97.31 167 TYR A N 1
ATOM 1295 C CA . TYR A 1 167 ? -34.773 -1.344 56.834 1.00 97.31 167 TYR A CA 1
ATOM 1296 C C . TYR A 1 167 ? -34.903 -1.963 55.434 1.00 97.31 167 TYR A C 1
ATOM 1298 O O . TYR A 1 167 ? -33.979 -1.860 54.628 1.00 97.31 167 TYR A O 1
ATOM 1306 N N . ARG A 1 168 ? -36.067 -2.538 55.096 1.00 96.38 168 ARG A N 1
ATOM 1307 C CA . ARG A 1 168 ? -36.322 -3.139 53.774 1.00 96.38 168 ARG A CA 1
ATOM 1308 C C . ARG A 1 168 ? -36.162 -2.128 52.641 1.00 96.38 168 ARG A C 1
ATOM 1310 O O . ARG A 1 168 ? -35.514 -2.430 51.641 1.00 96.38 168 ARG A O 1
ATOM 1317 N N . THR A 1 169 ? -36.710 -0.922 52.792 1.00 96.19 169 THR A N 1
ATOM 1318 C CA . THR A 1 169 ? -36.592 0.135 51.773 1.00 96.19 169 THR A CA 1
ATOM 1319 C C . THR A 1 169 ? -35.150 0.615 51.612 1.00 96.19 169 THR A C 1
ATOM 1321 O O . THR A 1 169 ? -34.677 0.753 50.482 1.00 96.19 169 THR A O 1
ATOM 1324 N N . GLN A 1 170 ? -34.413 0.793 52.713 1.00 97.25 170 GLN A N 1
ATOM 1325 C CA . GLN A 1 170 ? -32.993 1.143 52.665 1.00 97.25 170 GLN A CA 1
ATOM 1326 C C . GLN A 1 170 ? -32.155 0.037 52.009 1.00 97.25 170 GLN A C 1
ATOM 1328 O O . GLN A 1 170 ? -31.298 0.332 51.176 1.00 97.25 170 GLN A O 1
ATOM 1333 N N . ASN A 1 171 ? -32.409 -1.229 52.345 1.00 96.88 171 ASN A N 1
ATOM 1334 C CA . ASN A 1 171 ? -31.685 -2.356 51.768 1.00 96.88 171 ASN A CA 1
ATOM 1335 C C . ASN A 1 171 ? -31.980 -2.503 50.267 1.00 96.88 171 ASN A C 1
ATOM 1337 O O . ASN A 1 171 ? -31.056 -2.636 49.468 1.00 96.88 171 ASN A O 1
ATOM 1341 N N . LYS A 1 172 ? -33.247 -2.354 49.855 1.00 97.38 172 LYS A N 1
ATOM 1342 C CA . LYS A 1 172 ? -33.650 -2.351 48.439 1.00 97.38 172 LYS A CA 1
ATOM 1343 C C . LYS A 1 172 ? -32.920 -1.266 47.639 1.00 97.38 172 LYS A C 1
ATOM 1345 O O . LYS A 1 172 ? -32.437 -1.542 46.542 1.00 97.38 172 LYS A O 1
ATOM 1350 N N . ARG A 1 173 ? -32.783 -0.055 48.198 1.00 97.44 173 ARG A N 1
ATOM 1351 C CA . ARG A 1 173 ? -31.993 1.029 47.582 1.00 97.44 173 ARG A CA 1
ATOM 1352 C C . ARG A 1 173 ? -30.519 0.647 47.448 1.00 97.44 173 ARG A C 1
ATOM 1354 O O . ARG A 1 173 ? -29.988 0.719 46.348 1.00 97.44 173 ARG A O 1
ATOM 1361 N N . LYS A 1 174 ? -29.889 0.147 48.518 1.00 97.19 174 LYS A N 1
ATOM 1362 C CA . LYS A 1 174 ? -28.477 -0.283 48.496 1.00 97.19 174 LYS A CA 1
ATOM 1363 C C . LYS A 1 174 ? -28.205 -1.362 47.443 1.00 97.19 174 LYS A C 1
ATOM 1365 O O . LYS A 1 174 ? -27.212 -1.268 46.725 1.00 97.19 174 LYS A O 1
ATOM 1370 N N . VAL A 1 175 ? -29.084 -2.359 47.330 1.00 96.19 175 VAL A N 1
ATOM 1371 C CA . VAL A 1 175 ? -28.969 -3.426 46.323 1.00 96.19 175 VAL A CA 1
ATOM 1372 C C . VAL A 1 175 ? -29.106 -2.855 44.910 1.00 96.19 175 VAL A C 1
ATOM 1374 O O . VAL A 1 175 ? -28.262 -3.132 44.059 1.00 96.19 175 VAL A O 1
ATOM 1377 N N . SER A 1 176 ? -30.106 -1.999 44.674 1.00 97.00 176 SER A N 1
ATOM 1378 C CA . SER A 1 176 ? -30.286 -1.308 43.389 1.00 97.00 176 SER A CA 1
ATOM 1379 C C . SER A 1 176 ? -29.063 -0.460 43.017 1.00 97.00 176 SER A C 1
ATOM 1381 O O . SER A 1 176 ? -28.590 -0.519 41.884 1.00 97.00 176 SER A O 1
ATOM 1383 N N . ASP A 1 177 ? -28.516 0.308 43.957 1.00 97.44 177 ASP A N 1
ATOM 1384 C CA . ASP A 1 177 ? -27.352 1.162 43.710 1.00 97.44 177 ASP A CA 1
ATOM 1385 C C . ASP A 1 177 ? -26.093 0.337 43.425 1.00 97.44 177 ASP A C 1
ATOM 1387 O O . ASP A 1 177 ? -25.302 0.689 42.546 1.00 97.44 177 ASP A O 1
ATOM 1391 N N . CYS A 1 178 ? -25.920 -0.789 44.122 1.00 95.81 178 CYS A N 1
ATOM 1392 C CA . CYS A 1 178 ? -24.842 -1.736 43.857 1.00 95.81 178 CYS A CA 1
ATOM 1393 C C . CYS A 1 178 ? -24.954 -2.322 42.442 1.00 95.81 178 CYS A C 1
ATOM 1395 O O . CYS A 1 178 ? -23.977 -2.316 41.690 1.00 95.81 178 CYS A O 1
ATOM 1397 N N . LEU A 1 179 ? -26.159 -2.741 42.043 1.00 96.56 179 LEU A N 1
ATOM 1398 C CA . LEU A 1 179 ? -26.418 -3.276 40.709 1.00 96.56 179 LEU A CA 1
ATOM 1399 C C . LEU A 1 179 ? -26.152 -2.231 39.619 1.00 96.56 179 LEU A C 1
ATOM 1401 O O . LEU A 1 179 ? -25.466 -2.528 38.641 1.00 96.56 179 LEU A O 1
ATOM 1405 N N . LYS A 1 180 ? -26.613 -0.988 39.808 1.00 97.19 180 LYS A N 1
ATOM 1406 C CA . LYS A 1 180 ? -26.340 0.121 38.881 1.00 97.19 180 LYS A CA 1
ATOM 1407 C C . LYS A 1 180 ? -24.842 0.376 38.737 1.00 97.19 180 LYS A C 1
ATOM 1409 O O . LYS A 1 180 ? -24.355 0.463 37.613 1.00 97.19 180 LYS A O 1
ATOM 1414 N N . LYS A 1 181 ? -24.096 0.434 39.848 1.00 96.31 181 LYS A N 1
ATOM 1415 C CA . LYS A 1 181 ? -22.628 0.594 39.833 1.00 96.31 181 LYS A CA 1
ATOM 1416 C C . LYS A 1 181 ? -21.926 -0.554 39.111 1.00 96.31 181 LYS A C 1
ATOM 1418 O O . LYS A 1 181 ? -20.950 -0.336 38.397 1.00 96.31 181 LYS A O 1
ATOM 1423 N N . TYR A 1 182 ? -22.407 -1.779 39.295 1.00 93.31 182 TYR A N 1
ATOM 1424 C CA . TYR A 1 182 ? -21.859 -2.944 38.613 1.00 93.31 182 TYR A CA 1
ATOM 1425 C C . TYR A 1 182 ? -22.106 -2.877 37.098 1.00 93.31 182 TYR A C 1
ATOM 1427 O O . TYR A 1 182 ? -21.174 -3.033 36.308 1.00 93.31 182 TYR A O 1
ATOM 1435 N N . GLN A 1 183 ? -23.335 -2.553 36.686 1.00 94.31 183 GLN A N 1
ATOM 1436 C CA . GLN A 1 183 ? -23.698 -2.395 35.277 1.00 94.31 183 GLN A CA 1
ATOM 1437 C C . GLN A 1 183 ? -22.909 -1.270 34.597 1.00 94.31 183 GLN A C 1
ATOM 1439 O O . GLN A 1 183 ? -22.394 -1.472 33.497 1.00 94.31 183 GLN A O 1
ATOM 1444 N N . THR A 1 184 ? -22.761 -0.103 35.233 1.00 94.00 184 THR A N 1
ATOM 1445 C CA . THR A 1 184 ? -21.982 1.008 34.660 1.00 94.00 184 THR A CA 1
ATOM 1446 C C . THR A 1 184 ? -20.511 0.643 34.517 1.00 94.00 184 THR A C 1
ATOM 1448 O O . THR A 1 184 ? -19.927 0.881 33.462 1.00 94.00 184 THR A O 1
ATOM 1451 N N . ARG A 1 185 ? -19.919 -0.015 35.521 1.00 94.44 185 ARG A N 1
ATOM 1452 C CA . ARG A 1 185 ? -18.525 -0.470 35.451 1.00 94.44 185 ARG A CA 1
ATOM 1453 C C . ARG A 1 185 ? -18.302 -1.472 34.320 1.00 94.44 185 ARG A C 1
ATOM 1455 O O . ARG A 1 185 ? -17.292 -1.382 33.626 1.00 94.44 185 ARG A O 1
ATOM 1462 N N . ASN A 1 186 ? -19.230 -2.404 34.115 1.00 91.69 186 ASN A N 1
ATOM 1463 C CA . ASN A 1 186 ? -19.138 -3.364 33.016 1.00 91.69 186 ASN A CA 1
ATOM 1464 C C . ASN A 1 186 ? -19.298 -2.692 31.648 1.00 91.69 186 ASN A C 1
ATOM 1466 O O . ASN A 1 186 ? -18.535 -3.008 30.736 1.00 91.69 186 ASN A O 1
ATOM 1470 N N . LYS A 1 187 ? -20.214 -1.722 31.515 1.00 94.06 187 LYS A N 1
ATOM 1471 C CA . LYS A 1 187 ? -20.357 -0.919 30.290 1.00 94.06 187 LYS A CA 1
ATOM 1472 C C . LYS A 1 187 ? -19.068 -0.160 29.961 1.00 94.06 187 LYS A C 1
ATOM 1474 O O . LYS A 1 187 ? -18.588 -0.264 28.837 1.00 94.06 187 LYS A O 1
ATOM 1479 N N . ILE A 1 188 ? -18.464 0.518 30.941 1.00 94.19 188 ILE A N 1
ATOM 1480 C CA . ILE A 1 188 ? -17.195 1.246 30.757 1.00 94.19 188 ILE A CA 1
ATOM 1481 C C . ILE A 1 188 ? -16.094 0.291 30.276 1.00 94.19 188 ILE A C 1
ATOM 1483 O O . ILE A 1 188 ? -15.504 0.522 29.221 1.00 94.19 188 ILE A O 1
ATOM 1487 N N . LYS A 1 189 ? -15.894 -0.840 30.966 1.00 93.75 189 LYS A N 1
ATOM 1488 C CA . LYS A 1 189 ? -14.891 -1.847 30.576 1.00 93.75 189 LYS A CA 1
ATOM 1489 C C . LYS A 1 189 ? -15.098 -2.381 29.155 1.00 93.75 189 LYS A C 1
ATOM 1491 O O . LYS A 1 189 ? -14.129 -2.562 28.420 1.00 93.75 189 LYS A O 1
ATOM 1496 N N . ALA A 1 190 ? -16.346 -2.635 28.759 1.00 90.81 190 ALA A N 1
ATOM 1497 C CA . ALA A 1 190 ? -16.661 -3.088 27.406 1.00 90.81 190 ALA A CA 1
ATOM 1498 C C . ALA A 1 190 ? -16.310 -2.018 26.358 1.00 90.81 190 ALA A C 1
ATOM 1500 O O . ALA A 1 190 ? -15.668 -2.327 25.353 1.00 90.81 190 ALA A O 1
ATOM 1501 N N . THR A 1 191 ? -16.655 -0.752 26.619 1.00 90.38 191 THR A N 1
ATOM 1502 C CA . THR A 1 191 ? -16.331 0.359 25.711 1.00 90.38 191 THR A CA 1
ATOM 1503 C C . THR A 1 191 ? -14.829 0.619 25.595 1.00 90.38 191 THR A C 1
ATOM 1505 O O . THR A 1 191 ? -14.341 0.865 24.494 1.00 90.38 191 THR A O 1
ATOM 1508 N N . GLU A 1 192 ? -14.069 0.504 26.687 1.00 92.12 192 GLU A N 1
ATOM 1509 C CA . GLU A 1 192 ? -12.606 0.626 26.667 1.00 92.12 192 GLU A CA 1
ATOM 1510 C C . GLU A 1 192 ? -11.963 -0.482 25.831 1.00 92.12 192 GLU A C 1
ATOM 1512 O O . GLU A 1 192 ? -11.112 -0.201 24.987 1.00 92.12 192 GLU A O 1
ATOM 1517 N N . LYS A 1 193 ? -12.419 -1.733 25.991 1.00 90.69 193 LYS A N 1
ATOM 1518 C CA . LYS A 1 193 ? -11.941 -2.866 25.184 1.00 90.69 193 LYS A CA 1
ATOM 1519 C C . LYS A 1 193 ? -12.232 -2.663 23.691 1.00 90.69 193 LYS A C 1
ATOM 1521 O O . LYS A 1 193 ? -11.371 -2.927 22.849 1.00 90.69 193 LYS A O 1
ATOM 1526 N N . TYR A 1 194 ? -13.417 -2.155 23.356 1.00 84.19 194 TYR A N 1
ATOM 1527 C CA . TYR A 1 194 ? -13.784 -1.826 21.976 1.00 84.19 194 TYR A CA 1
ATOM 1528 C C . TYR A 1 194 ? -12.919 -0.691 21.397 1.00 84.19 194 TYR A C 1
ATOM 1530 O O . TYR A 1 194 ? -12.396 -0.804 20.291 1.00 84.19 194 TYR A O 1
ATOM 1538 N N . ARG A 1 195 ? -12.668 0.378 22.165 1.00 84.56 195 ARG A N 1
ATOM 1539 C CA . ARG A 1 195 ? -11.761 1.463 21.744 1.00 84.56 195 ARG A CA 1
ATOM 1540 C C . ARG A 1 195 ? -10.327 0.973 21.549 1.00 84.56 195 ARG A C 1
ATOM 1542 O O . ARG A 1 195 ? -9.704 1.319 20.551 1.00 84.56 195 ARG A O 1
ATOM 1549 N N . ALA A 1 196 ? -9.809 0.145 22.456 1.00 83.81 196 ALA A N 1
ATOM 1550 C CA . ALA A 1 196 ? -8.458 -0.406 22.352 1.00 83.81 196 ALA A CA 1
ATOM 1551 C C . ALA A 1 196 ? -8.284 -1.270 21.091 1.00 83.81 196 ALA A C 1
ATOM 1553 O O . ALA A 1 196 ? -7.296 -1.123 20.371 1.00 83.81 196 ALA A O 1
ATOM 1554 N N . THR A 1 197 ? -9.268 -2.122 20.787 1.00 84.31 197 THR A N 1
ATOM 1555 C CA . THR A 1 197 ? -9.250 -2.962 19.578 1.00 84.31 197 THR A CA 1
ATOM 1556 C C . THR A 1 197 ? -9.359 -2.138 18.295 1.00 84.31 197 THR A C 1
ATOM 1558 O O . THR A 1 197 ? -8.579 -2.364 17.369 1.00 84.31 197 THR A O 1
ATOM 1561 N N . ASN A 1 198 ? -10.238 -1.134 18.240 1.00 81.69 198 ASN A N 1
ATOM 1562 C CA . ASN A 1 198 ? -10.344 -0.251 17.074 1.00 81.69 198 ASN A CA 1
ATOM 1563 C C . ASN A 1 198 ? -9.098 0.614 16.861 1.00 81.69 198 ASN A C 1
ATOM 1565 O O . ASN A 1 198 ? -8.633 0.743 15.731 1.00 81.69 198 ASN A O 1
ATOM 1569 N N . ASN A 1 199 ? -8.495 1.139 17.930 1.00 82.25 199 ASN A N 1
ATOM 1570 C CA . ASN A 1 199 ? -7.233 1.874 17.833 1.00 82.25 199 ASN A CA 1
ATOM 1571 C C . ASN A 1 199 ? -6.103 0.987 17.288 1.00 82.25 199 ASN A C 1
ATOM 1573 O O . ASN A 1 199 ? -5.287 1.451 16.493 1.00 82.25 199 ASN A O 1
ATOM 1577 N N . GLY A 1 200 ? -6.068 -0.294 17.673 1.00 81.88 200 GLY A N 1
ATOM 1578 C CA . GLY A 1 200 ? -5.153 -1.277 17.089 1.00 81.88 200 GLY A CA 1
ATOM 1579 C C . GLY A 1 200 ? -5.375 -1.460 15.584 1.00 81.88 200 GLY A C 1
ATOM 1580 O O . GLY A 1 200 ? -4.420 -1.379 14.813 1.00 81.88 200 GLY A O 1
ATOM 1581 N N . LYS A 1 201 ? -6.633 -1.617 15.150 1.00 82.06 201 LYS A N 1
ATOM 1582 C CA . LYS A 1 201 ? -6.993 -1.740 13.725 1.00 82.06 201 LYS A CA 1
ATOM 1583 C C . LYS A 1 201 ? -6.588 -0.510 12.907 1.00 82.06 201 LYS A C 1
ATOM 1585 O O . LYS A 1 201 ? -6.019 -0.669 11.830 1.00 82.06 201 LYS A O 1
ATOM 1590 N N . HIS A 1 202 ? -6.820 0.699 13.423 1.00 80.94 202 HIS A N 1
ATOM 1591 C CA . HIS A 1 202 ? -6.406 1.936 12.752 1.00 80.94 202 HIS A CA 1
ATOM 1592 C C . HIS A 1 202 ? -4.889 2.006 12.561 1.00 80.94 202 HIS A C 1
ATOM 1594 O O . HIS A 1 202 ? -4.431 2.266 11.452 1.00 80.94 202 HIS A O 1
ATOM 1600 N N . LYS A 1 203 ? -4.105 1.675 13.597 1.00 83.75 203 LYS A N 1
ATOM 1601 C CA . LYS A 1 203 ? -2.636 1.653 13.505 1.00 83.75 203 LYS A CA 1
ATOM 1602 C C . LYS A 1 203 ? -2.130 0.672 12.443 1.00 83.75 203 LYS A C 1
ATOM 1604 O O . LYS A 1 203 ? -1.233 1.021 11.679 1.00 83.75 203 LYS A O 1
ATOM 1609 N N . VAL A 1 204 ? -2.711 -0.528 12.376 1.00 84.56 204 VAL A N 1
ATOM 1610 C CA . VAL A 1 204 ? -2.354 -1.536 11.361 1.00 84.56 204 VAL A CA 1
ATOM 1611 C C . VAL A 1 204 ? -2.720 -1.050 9.956 1.00 84.56 204 VAL A C 1
ATOM 1613 O O . VAL A 1 204 ? -1.895 -1.134 9.051 1.00 84.56 204 VAL A O 1
ATOM 1616 N N . SER A 1 205 ? -3.915 -0.476 9.780 1.00 90.94 205 SER A N 1
ATOM 1617 C CA . SER A 1 205 ? -4.346 0.121 8.508 1.00 90.94 205 SER A CA 1
ATOM 1618 C C . SER A 1 205 ? -3.395 1.229 8.043 1.00 90.94 205 SER A C 1
ATOM 1620 O O . SER A 1 205 ? -2.994 1.255 6.881 1.00 90.94 205 SER A O 1
ATOM 1622 N N . ASP A 1 206 ? -3.011 2.142 8.934 1.00 91.19 206 ASP A N 1
ATOM 1623 C CA . ASP A 1 206 ? -2.136 3.265 8.587 1.00 91.19 206 ASP A CA 1
ATOM 1624 C C . ASP A 1 206 ? -0.726 2.801 8.220 1.00 91.19 206 ASP A C 1
ATOM 1626 O O . ASP A 1 206 ? -0.127 3.326 7.278 1.00 91.19 206 ASP A O 1
ATOM 1630 N N . TYR A 1 207 ? -0.209 1.791 8.924 1.00 91.19 207 TYR A N 1
ATOM 1631 C CA . TYR A 1 207 ? 1.050 1.147 8.562 1.00 91.19 207 TYR A CA 1
ATOM 1632 C C . TYR A 1 207 ? 0.976 0.530 7.160 1.00 91.19 207 TYR A C 1
ATOM 1634 O O . TYR A 1 207 ? 1.836 0.813 6.326 1.00 91.19 207 TYR A O 1
ATOM 1642 N N . LEU A 1 208 ? -0.081 -0.237 6.866 1.00 91.25 208 LEU A N 1
ATOM 1643 C CA . LEU A 1 208 ? -0.259 -0.886 5.566 1.00 91.25 208 LEU A CA 1
ATOM 1644 C C . LEU A 1 208 ? -0.335 0.141 4.427 1.00 91.25 208 LEU A C 1
ATOM 1646 O O . LEU A 1 208 ? 0.331 -0.008 3.404 1.00 91.25 208 LEU A O 1
ATOM 1650 N N . LYS A 1 209 ? -1.093 1.228 4.621 1.00 94.19 209 LYS A N 1
ATOM 1651 C CA . LYS A 1 209 ? -1.201 2.326 3.646 1.00 94.19 209 LYS A CA 1
ATOM 1652 C C . LYS A 1 209 ? 0.156 2.965 3.360 1.00 94.19 209 LYS A C 1
ATOM 1654 O O . LYS A 1 209 ? 0.494 3.186 2.198 1.00 94.19 209 LYS A O 1
ATOM 1659 N N . LYS A 1 210 ? 0.945 3.243 4.403 1.00 94.75 210 LYS A N 1
ATOM 1660 C CA . LYS A 1 210 ? 2.296 3.808 4.255 1.00 94.75 210 LYS A CA 1
ATOM 1661 C C . LYS A 1 210 ? 3.227 2.847 3.524 1.00 94.75 210 LYS A C 1
ATOM 1663 O O . LYS A 1 210 ? 3.936 3.277 2.615 1.00 94.75 210 LYS A O 1
ATOM 1668 N N . TYR A 1 211 ? 3.186 1.566 3.882 1.00 92.94 211 TYR A N 1
ATOM 1669 C CA . TYR A 1 211 ? 3.979 0.522 3.241 1.00 92.94 211 TYR A CA 1
ATOM 1670 C C . TYR A 1 211 ? 3.669 0.423 1.740 1.00 92.94 211 TYR A C 1
ATOM 1672 O O . TYR A 1 211 ? 4.570 0.568 0.913 1.00 92.94 211 TYR A O 1
ATOM 1680 N N . HIS A 1 212 ? 2.389 0.297 1.372 1.00 90.44 212 HIS A N 1
ATOM 1681 C CA . HIS A 1 212 ? 1.970 0.243 -0.030 1.00 90.44 212 HIS A CA 1
ATOM 1682 C C . HIS A 1 212 ? 2.344 1.509 -0.808 1.00 90.44 212 HIS A C 1
ATOM 1684 O O . HIS A 1 212 ? 2.847 1.408 -1.926 1.00 90.44 212 HIS A O 1
ATOM 1690 N N . ALA A 1 213 ? 2.153 2.697 -0.227 1.00 94.69 213 ALA A N 1
ATOM 1691 C CA . ALA A 1 213 ? 2.506 3.955 -0.882 1.00 94.69 213 ALA A CA 1
ATOM 1692 C C . ALA A 1 213 ? 4.016 4.075 -1.142 1.00 94.69 213 ALA A C 1
ATOM 1694 O O . ALA A 1 213 ? 4.420 4.533 -2.212 1.00 94.69 213 ALA A O 1
ATOM 1695 N N . SER A 1 214 ? 4.850 3.653 -0.185 1.00 93.81 214 SER A N 1
ATOM 1696 C CA . SER A 1 214 ? 6.308 3.648 -0.341 1.00 93.81 214 SER A CA 1
ATOM 1697 C C . SER A 1 214 ? 6.740 2.684 -1.442 1.00 93.81 214 SER A C 1
ATOM 1699 O O . SER A 1 214 ? 7.428 3.079 -2.381 1.00 93.81 214 SER A O 1
ATOM 1701 N N . HIS A 1 215 ? 6.257 1.444 -1.381 1.00 93.31 215 HIS A N 1
ATOM 1702 C CA . HIS A 1 215 ? 6.624 0.403 -2.336 1.00 93.31 215 HIS A CA 1
ATOM 1703 C C . HIS A 1 215 ? 6.135 0.719 -3.759 1.00 93.31 215 HIS A C 1
ATOM 1705 O O . HIS A 1 215 ? 6.821 0.455 -4.746 1.00 93.31 215 HIS A O 1
ATOM 1711 N N . HIS A 1 216 ? 4.959 1.340 -3.891 1.00 94.31 216 HIS A N 1
ATOM 1712 C CA . HIS A 1 216 ? 4.465 1.831 -5.176 1.00 94.31 216 HIS A CA 1
ATOM 1713 C C . HIS A 1 216 ? 5.379 2.919 -5.758 1.00 94.31 216 HIS A C 1
ATOM 1715 O O . HIS A 1 216 ? 5.716 2.872 -6.940 1.00 94.31 216 HIS A O 1
ATOM 1721 N N . LYS A 1 217 ? 5.809 3.891 -4.940 1.00 95.69 217 LYS A N 1
ATOM 1722 C CA . LYS A 1 217 ? 6.733 4.950 -5.381 1.00 95.69 217 LYS A CA 1
ATOM 1723 C C . LYS A 1 217 ? 8.074 4.382 -5.835 1.00 95.69 217 LYS A C 1
ATOM 1725 O O . LYS A 1 217 ? 8.593 4.823 -6.857 1.00 95.69 217 LYS A O 1
ATOM 1730 N N . GLU A 1 218 ? 8.607 3.410 -5.106 1.00 95.75 218 GLU A N 1
ATOM 1731 C CA . GLU A 1 218 ? 9.867 2.749 -5.443 1.00 95.75 218 GLU A CA 1
ATOM 1732 C C . GLU A 1 218 ? 9.773 1.989 -6.772 1.00 95.75 218 GLU A C 1
ATOM 1734 O O . GLU A 1 218 ? 10.576 2.233 -7.672 1.00 95.75 218 GLU A O 1
ATOM 1739 N N . ARG A 1 219 ? 8.727 1.169 -6.957 1.00 96.06 219 ARG A N 1
ATOM 1740 C CA . ARG A 1 219 ? 8.472 0.474 -8.232 1.00 96.06 219 ARG A CA 1
ATOM 1741 C C . ARG A 1 219 ? 8.311 1.442 -9.399 1.00 96.06 219 ARG A C 1
ATOM 1743 O O . ARG A 1 219 ? 8.858 1.201 -10.470 1.00 96.06 219 ARG A O 1
ATOM 1750 N N . LEU A 1 220 ? 7.580 2.539 -9.201 1.00 96.75 220 LEU A N 1
ATOM 1751 C CA . LEU A 1 220 ? 7.378 3.543 -10.244 1.00 96.75 220 LEU A CA 1
ATOM 1752 C C . LEU A 1 220 ? 8.690 4.242 -10.618 1.00 96.75 220 LEU A C 1
ATOM 1754 O O . LEU A 1 220 ? 8.922 4.515 -11.794 1.00 96.75 220 LEU A O 1
ATOM 1758 N N . LYS A 1 221 ? 9.545 4.531 -9.633 1.00 97.38 221 LYS A N 1
ATOM 1759 C CA . LYS A 1 221 ? 10.868 5.108 -9.875 1.00 97.38 221 LYS A CA 1
ATOM 1760 C C . LYS A 1 221 ? 11.745 4.139 -10.668 1.00 97.38 221 LYS A C 1
ATOM 1762 O O . LYS A 1 221 ? 12.233 4.516 -11.725 1.00 97.38 221 LYS A O 1
ATOM 1767 N N . ALA A 1 222 ? 11.844 2.886 -10.224 1.00 96.31 222 ALA A N 1
ATOM 1768 C CA . ALA A 1 222 ? 12.609 1.855 -10.923 1.00 96.31 222 ALA A CA 1
ATOM 1769 C C . ALA A 1 222 ? 12.129 1.659 -12.371 1.00 96.31 222 ALA A C 1
ATOM 1771 O O . ALA A 1 222 ? 12.943 1.540 -13.283 1.00 96.31 222 ALA A O 1
ATOM 1772 N N . PHE A 1 223 ? 10.813 1.695 -12.603 1.00 97.44 223 PHE A N 1
ATOM 1773 C CA . PHE A 1 223 ? 10.245 1.616 -13.948 1.00 97.44 223 PHE A CA 1
ATOM 1774 C C . PHE A 1 223 ? 10.656 2.803 -14.831 1.00 97.44 223 PHE A C 1
ATOM 1776 O O . PHE A 1 223 ? 11.047 2.608 -15.980 1.00 97.44 223 PHE A O 1
ATOM 1783 N N . LYS A 1 224 ? 10.603 4.032 -14.303 1.00 97.88 224 LYS A N 1
ATOM 1784 C CA . LYS A 1 224 ? 11.025 5.235 -15.039 1.00 97.88 224 LYS A CA 1
ATOM 1785 C C . LYS A 1 224 ? 12.510 5.201 -15.386 1.00 97.88 224 LYS A C 1
ATOM 1787 O O . LYS A 1 224 ? 12.865 5.497 -16.524 1.00 97.88 224 LYS A O 1
ATOM 1792 N N . ASP A 1 225 ? 13.345 4.816 -14.427 1.00 97.62 225 ASP A N 1
ATOM 1793 C CA . ASP A 1 225 ? 14.793 4.734 -14.612 1.00 97.62 225 ASP A CA 1
ATOM 1794 C C . ASP A 1 225 ? 15.140 3.654 -15.652 1.00 97.62 225 ASP A C 1
ATOM 1796 O O . ASP A 1 225 ? 15.939 3.895 -16.556 1.00 97.62 225 ASP A O 1
ATOM 1800 N N . ASN A 1 226 ? 14.469 2.496 -15.597 1.00 98.06 226 ASN A N 1
ATOM 1801 C CA . ASN A 1 226 ? 14.629 1.429 -16.585 1.00 98.06 226 ASN A CA 1
ATOM 1802 C C . ASN A 1 226 ? 14.197 1.867 -17.993 1.00 98.06 226 ASN A C 1
ATOM 1804 O O . ASN A 1 226 ? 14.927 1.645 -18.958 1.00 98.06 226 ASN A O 1
ATOM 1808 N N . TYR A 1 227 ? 13.046 2.531 -18.110 1.00 97.38 227 TYR A N 1
ATOM 1809 C CA . TYR A 1 227 ? 12.563 3.046 -19.389 1.00 97.38 227 TYR A CA 1
ATOM 1810 C C . TYR A 1 227 ? 13.530 4.077 -19.989 1.00 97.38 227 TYR A C 1
ATOM 1812 O O . TYR A 1 227 ? 13.837 4.016 -21.179 1.00 97.38 227 TYR A O 1
ATOM 1820 N N . ALA A 1 228 ? 14.047 4.996 -19.168 1.00 97.94 228 ALA A N 1
ATOM 1821 C CA . ALA A 1 228 ? 15.024 5.989 -19.603 1.00 97.94 228 ALA A CA 1
ATOM 1822 C C . ALA A 1 228 ? 16.331 5.334 -20.080 1.00 97.94 228 ALA A C 1
ATOM 1824 O O . ALA A 1 228 ? 16.830 5.683 -21.149 1.00 97.94 228 ALA A O 1
ATOM 1825 N N . ALA A 1 229 ? 16.847 4.351 -19.334 1.00 98.06 229 ALA A N 1
ATOM 1826 C CA . ALA A 1 229 ? 18.049 3.610 -19.712 1.00 98.06 229 ALA A CA 1
ATOM 1827 C C . ALA A 1 229 ? 17.873 2.865 -21.045 1.00 98.06 229 ALA A C 1
ATOM 1829 O O . ALA A 1 229 ? 18.717 2.988 -21.931 1.00 98.06 229 ALA A O 1
ATOM 1830 N N . ASN A 1 230 ? 16.749 2.165 -21.223 1.00 98.06 230 ASN A N 1
ATOM 1831 C CA . ASN A 1 230 ? 16.434 1.445 -22.460 1.00 98.06 230 ASN A CA 1
ATOM 1832 C C . ASN A 1 230 ? 16.337 2.400 -23.663 1.00 98.06 230 ASN A C 1
ATOM 1834 O O . ASN A 1 230 ? 16.856 2.132 -24.746 1.00 98.06 230 ASN A O 1
ATOM 1838 N N . LEU A 1 231 ? 15.717 3.564 -23.463 1.00 97.69 231 LEU A N 1
ATOM 1839 C CA . LEU A 1 231 ? 15.578 4.573 -24.505 1.00 97.69 231 LEU A CA 1
ATOM 1840 C C . LEU A 1 231 ? 16.937 5.147 -24.942 1.00 97.69 231 LEU A C 1
ATOM 1842 O O . LEU A 1 231 ? 17.160 5.327 -26.141 1.00 97.69 231 LEU A O 1
ATOM 1846 N N . GLU A 1 232 ? 17.853 5.397 -24.005 1.00 97.75 232 GLU A N 1
ATOM 1847 C CA . GLU A 1 232 ? 19.219 5.835 -24.319 1.00 97.75 232 GLU A CA 1
ATOM 1848 C C . GLU A 1 232 ? 20.042 4.741 -25.007 1.00 97.75 232 GLU A C 1
ATOM 1850 O O . GLU A 1 232 ? 20.722 5.009 -25.999 1.00 97.75 232 GLU A O 1
ATOM 1855 N N . GLU A 1 233 ? 19.922 3.492 -24.560 1.00 97.81 233 GLU A N 1
ATOM 1856 C CA . GLU A 1 233 ? 20.573 2.350 -25.204 1.00 97.81 233 GLU A CA 1
ATOM 1857 C C . GLU A 1 233 ? 20.107 2.188 -26.657 1.00 97.81 233 GLU A C 1
ATOM 1859 O O . GLU A 1 233 ? 20.921 2.073 -27.577 1.00 97.81 233 GLU A O 1
ATOM 1864 N N . ARG A 1 234 ? 18.795 2.287 -26.899 1.00 97.25 234 ARG A N 1
ATOM 1865 C CA . ARG A 1 234 ? 18.225 2.205 -28.247 1.00 97.25 234 ARG A CA 1
ATOM 1866 C C . ARG A 1 234 ? 18.696 3.344 -29.148 1.00 97.25 234 ARG A C 1
ATOM 1868 O O . ARG A 1 234 ? 19.009 3.102 -30.314 1.00 97.25 234 ARG A O 1
ATOM 1875 N N . LYS A 1 235 ? 18.774 4.575 -28.631 1.00 98.19 235 LYS A N 1
ATOM 1876 C CA . LYS A 1 235 ? 19.341 5.713 -29.375 1.00 98.19 235 LYS A CA 1
ATOM 1877 C C . LYS A 1 235 ? 20.805 5.475 -29.728 1.00 98.19 235 LYS A C 1
ATOM 1879 O O . LYS A 1 235 ? 21.202 5.735 -30.861 1.00 98.19 235 LYS A O 1
ATOM 1884 N N . LYS A 1 236 ? 21.597 4.971 -28.778 1.00 98.12 236 LYS A N 1
ATOM 1885 C CA . LYS A 1 236 ? 23.012 4.666 -28.992 1.00 98.12 236 LYS A CA 1
ATOM 1886 C C . LYS A 1 236 ? 23.189 3.626 -30.098 1.00 98.12 236 LYS A C 1
ATOM 1888 O O . LYS A 1 236 ? 23.900 3.904 -31.059 1.00 98.12 236 LYS A O 1
ATOM 1893 N N . MET A 1 237 ? 22.469 2.504 -30.023 1.00 96.94 237 MET A N 1
ATOM 1894 C CA . MET A 1 237 ? 22.501 1.464 -31.060 1.00 96.94 237 MET A CA 1
ATOM 1895 C C . MET A 1 237 ? 22.106 2.009 -32.437 1.00 96.94 237 MET A C 1
ATOM 1897 O O . MET A 1 237 ? 22.756 1.710 -33.436 1.00 96.94 237 MET A O 1
ATOM 1901 N N . MET A 1 238 ? 21.066 2.844 -32.497 1.00 97.75 238 MET A N 1
ATOM 1902 C CA . MET A 1 238 ? 20.620 3.454 -33.750 1.00 97.75 238 MET A CA 1
ATOM 1903 C C . MET A 1 238 ? 21.696 4.370 -34.351 1.00 97.75 238 MET A C 1
ATOM 1905 O O . MET A 1 238 ? 21.983 4.298 -35.545 1.00 97.75 238 MET A O 1
ATOM 1909 N N . ASN A 1 239 ? 22.335 5.202 -33.527 1.00 97.94 239 ASN A N 1
ATOM 1910 C CA . ASN A 1 239 ? 23.402 6.098 -33.972 1.00 97.94 239 ASN A CA 1
ATOM 1911 C C . ASN A 1 239 ? 24.639 5.329 -34.455 1.00 97.94 239 ASN A C 1
ATOM 1913 O O . ASN A 1 239 ? 25.204 5.672 -35.493 1.00 97.94 239 ASN A O 1
ATOM 1917 N N . GLU A 1 240 ? 25.040 4.280 -33.735 1.00 98.12 240 GLU A N 1
ATOM 1918 C CA . GLU A 1 240 ? 26.144 3.399 -34.131 1.00 98.12 240 GLU A CA 1
ATOM 1919 C C . GLU A 1 240 ? 25.844 2.690 -35.457 1.00 98.12 240 GLU A C 1
ATOM 1921 O O . GLU A 1 240 ? 26.696 2.666 -36.350 1.00 98.12 240 GLU A O 1
ATOM 1926 N N . TYR A 1 241 ? 24.613 2.197 -35.631 1.00 98.19 241 TYR A N 1
ATOM 1927 C CA . TYR A 1 241 ? 24.155 1.602 -36.883 1.00 98.19 241 TYR A CA 1
ATOM 1928 C C . TYR A 1 241 ? 24.257 2.589 -38.051 1.00 98.19 241 TYR A C 1
ATOM 1930 O O . TYR A 1 241 ? 24.877 2.274 -39.068 1.00 98.19 241 TYR A O 1
ATOM 1938 N N . TYR A 1 242 ? 23.718 3.805 -37.909 1.00 97.94 242 TYR A N 1
ATOM 1939 C CA . TYR A 1 242 ? 23.793 4.818 -38.964 1.00 97.94 242 TYR A CA 1
ATOM 1940 C C . TYR A 1 242 ? 25.231 5.234 -39.281 1.00 97.94 242 TYR A C 1
ATOM 1942 O O . TYR A 1 242 ? 25.576 5.383 -40.454 1.00 97.94 242 TYR A O 1
ATOM 1950 N N . ALA A 1 243 ? 26.079 5.407 -38.265 1.00 97.62 243 ALA A N 1
ATOM 1951 C CA . ALA A 1 243 ? 27.482 5.762 -38.455 1.00 97.62 243 ALA A CA 1
ATOM 1952 C C . ALA A 1 243 ? 28.235 4.669 -39.228 1.00 97.62 243 ALA A C 1
ATOM 1954 O O . ALA A 1 243 ? 28.915 4.972 -40.213 1.00 97.62 243 ALA A O 1
ATOM 1955 N N . SER A 1 244 ? 28.057 3.408 -38.823 1.00 97.81 244 SER A N 1
ATOM 1956 C CA . SER A 1 244 ? 28.653 2.238 -39.472 1.00 97.81 244 SER A CA 1
ATOM 1957 C C . SER A 1 244 ? 28.162 2.075 -40.910 1.00 97.81 244 SER A C 1
ATOM 1959 O O . SER A 1 244 ? 28.961 1.986 -41.841 1.00 97.81 244 SER A O 1
ATOM 1961 N N . HIS A 1 245 ? 26.848 2.148 -41.125 1.00 98.00 245 HIS A N 1
ATOM 1962 C CA . HIS A 1 245 ? 26.253 2.016 -42.451 1.00 98.00 245 HIS A CA 1
ATOM 1963 C C . HIS A 1 245 ? 26.695 3.145 -43.395 1.00 98.00 245 HIS A C 1
ATOM 1965 O O . HIS A 1 245 ? 27.067 2.909 -44.545 1.00 98.00 245 HIS A O 1
ATOM 1971 N N . SER A 1 246 ? 26.737 4.384 -42.897 1.00 96.94 246 SER A N 1
ATOM 1972 C CA . SER A 1 246 ? 27.238 5.537 -43.651 1.00 96.94 246 SER A CA 1
ATOM 1973 C C . SER A 1 246 ? 28.721 5.387 -44.010 1.00 96.94 246 SER A C 1
ATOM 1975 O O . SER A 1 246 ? 29.136 5.757 -45.110 1.00 96.94 246 SER A O 1
ATOM 1977 N N . GLN A 1 247 ? 29.525 4.828 -43.103 1.00 97.69 247 GLN A N 1
ATOM 1978 C CA . GLN A 1 247 ? 30.935 4.546 -43.352 1.00 97.69 247 GLN A CA 1
ATOM 1979 C C . GLN A 1 247 ? 31.111 3.463 -44.419 1.00 97.69 247 GLN A C 1
ATOM 1981 O O . GLN A 1 247 ? 31.848 3.678 -45.378 1.00 97.69 247 GLN A O 1
ATOM 1986 N N . GLN A 1 248 ? 30.355 2.372 -44.326 1.00 98.00 248 GLN A N 1
ATOM 1987 C CA . GLN A 1 248 ? 30.362 1.302 -45.318 1.00 98.00 248 GLN A CA 1
ATOM 1988 C C . GLN A 1 248 ? 30.018 1.819 -46.723 1.00 98.00 248 GLN A C 1
ATOM 1990 O O . GLN A 1 248 ? 30.688 1.473 -47.692 1.00 98.00 248 GLN A O 1
ATOM 1995 N N . LEU A 1 249 ? 29.021 2.701 -46.850 1.00 97.31 249 LEU A N 1
ATOM 1996 C CA . LEU A 1 249 ? 28.687 3.331 -48.132 1.00 97.31 249 LEU A CA 1
ATOM 1997 C C . LEU A 1 249 ? 29.852 4.157 -48.696 1.00 97.31 249 LEU A C 1
ATOM 1999 O O . LEU A 1 249 ? 30.127 4.094 -49.897 1.00 97.31 249 LEU A O 1
ATOM 2003 N N . ARG A 1 250 ? 30.559 4.915 -47.845 1.00 97.19 250 ARG A N 1
ATOM 2004 C CA . ARG A 1 250 ? 31.747 5.683 -48.256 1.00 97.19 250 ARG A CA 1
ATOM 2005 C C . ARG A 1 250 ? 32.883 4.775 -48.711 1.00 97.19 250 ARG A C 1
ATOM 2007 O O . ARG A 1 250 ? 33.534 5.088 -49.709 1.00 97.19 250 ARG A O 1
ATOM 2014 N N . ASP A 1 251 ? 33.113 3.679 -48.001 1.00 98.06 251 ASP A N 1
ATOM 2015 C CA . ASP A 1 251 ? 34.184 2.738 -48.317 1.00 98.06 251 ASP A CA 1
ATOM 2016 C C . ASP A 1 251 ? 33.879 1.979 -49.613 1.00 98.06 251 ASP A C 1
ATOM 2018 O O . ASP A 1 251 ? 34.708 1.988 -50.522 1.00 98.06 251 ASP A O 1
ATOM 2022 N N . ASN A 1 252 ? 32.645 1.496 -49.793 1.00 97.94 252 ASN A N 1
ATOM 2023 C CA . ASN A 1 252 ? 32.183 0.892 -51.048 1.00 97.94 252 ASN A CA 1
ATOM 2024 C C . ASN A 1 252 ? 32.344 1.850 -52.240 1.00 97.94 252 ASN A C 1
ATOM 2026 O O . ASN A 1 252 ? 32.820 1.463 -53.310 1.00 97.94 252 ASN A O 1
ATOM 2030 N N . ALA A 1 253 ? 31.978 3.125 -52.068 1.00 97.94 253 ALA A N 1
ATOM 2031 C CA . ALA A 1 253 ? 32.161 4.133 -53.108 1.00 97.94 253 ALA A CA 1
ATOM 2032 C C . ALA A 1 253 ? 33.649 4.343 -53.431 1.00 97.94 253 ALA A C 1
ATOM 2034 O O . ALA A 1 253 ? 34.032 4.392 -54.603 1.00 97.94 253 ALA A O 1
ATOM 2035 N N . ARG A 1 254 ? 34.505 4.437 -52.405 1.00 97.94 254 ARG A N 1
ATOM 2036 C CA . ARG A 1 254 ? 35.957 4.595 -52.564 1.00 97.94 254 ARG A CA 1
ATOM 2037 C C . ARG A 1 254 ? 36.569 3.416 -53.317 1.00 97.94 254 ARG A C 1
ATOM 2039 O O . ARG A 1 254 ? 37.341 3.641 -54.250 1.00 97.94 254 ARG A O 1
ATOM 2046 N N . GLU A 1 255 ? 36.209 2.191 -52.950 1.00 97.75 255 GLU A N 1
ATOM 2047 C CA . GLU A 1 255 ? 36.664 0.969 -53.616 1.00 97.75 255 GLU A CA 1
ATOM 2048 C C . GLU A 1 255 ? 36.226 0.929 -55.081 1.00 97.75 255 GLU A C 1
ATOM 2050 O O . GLU A 1 255 ? 37.054 0.692 -55.966 1.00 97.75 255 GLU A O 1
ATOM 2055 N N . HIS A 1 256 ? 34.963 1.260 -55.362 1.00 97.94 256 HIS A N 1
ATOM 2056 C CA . HIS A 1 256 ? 34.452 1.347 -56.727 1.00 97.94 256 HIS A CA 1
ATOM 2057 C C . HIS A 1 256 ? 35.250 2.356 -57.570 1.00 97.94 256 HIS A C 1
ATOM 2059 O O . HIS A 1 256 ? 35.732 2.026 -58.658 1.00 97.94 256 HIS A O 1
ATOM 2065 N N . TYR A 1 257 ? 35.459 3.579 -57.071 1.00 97.75 257 TYR A N 1
ATOM 2066 C CA . TYR A 1 257 ? 36.234 4.588 -57.799 1.00 97.75 257 TYR A CA 1
ATOM 2067 C C . TYR A 1 257 ? 37.702 4.184 -57.988 1.00 97.75 257 TYR A C 1
ATOM 2069 O O . TYR A 1 257 ? 38.259 4.414 -59.066 1.00 97.75 257 TYR A O 1
ATOM 2077 N N . ALA A 1 258 ? 38.323 3.538 -56.998 1.00 97.56 258 ALA A N 1
ATOM 2078 C CA . ALA A 1 258 ? 39.678 3.008 -57.120 1.00 97.56 258 ALA A CA 1
ATOM 2079 C C . ALA A 1 258 ? 39.765 1.914 -58.200 1.00 97.56 258 ALA A C 1
ATOM 2081 O O . ALA A 1 258 ? 40.672 1.944 -59.036 1.00 97.56 258 ALA A O 1
ATOM 2082 N N . ALA A 1 259 ? 38.797 0.995 -58.255 1.00 97.62 259 ALA A N 1
ATOM 2083 C CA . ALA A 1 259 ? 38.719 -0.035 -59.290 1.00 97.62 259 ALA A CA 1
ATOM 2084 C C . ALA A 1 259 ? 38.550 0.573 -60.695 1.00 97.62 259 ALA A C 1
ATOM 2086 O O . ALA A 1 259 ? 39.257 0.199 -61.639 1.00 97.62 259 ALA A O 1
ATOM 2087 N N . VAL A 1 260 ? 37.682 1.578 -60.842 1.00 97.94 260 VAL A N 1
ATOM 2088 C CA . VAL A 1 260 ? 37.506 2.316 -62.104 1.00 97.94 260 VAL A CA 1
ATOM 2089 C C . VAL A 1 260 ? 38.795 3.042 -62.514 1.00 97.94 260 VAL A C 1
ATOM 2091 O O . VAL A 1 260 ? 39.184 3.011 -63.684 1.00 97.94 260 VAL A O 1
ATOM 2094 N N . ALA A 1 261 ? 39.498 3.677 -61.576 1.00 96.75 261 ALA A N 1
ATOM 2095 C CA . ALA A 1 261 ? 40.776 4.328 -61.860 1.00 96.75 261 ALA A CA 1
ATOM 2096 C C . ALA A 1 261 ? 41.847 3.311 -62.292 1.00 96.75 261 ALA A C 1
ATOM 2098 O O . ALA A 1 261 ? 42.548 3.524 -63.285 1.00 96.75 261 ALA A O 1
ATOM 2099 N N . ASN A 1 262 ? 41.936 2.173 -61.601 1.00 97.00 262 ASN A N 1
ATOM 2100 C CA . ASN A 1 262 ? 42.883 1.103 -61.908 1.00 97.00 262 ASN A CA 1
ATOM 2101 C C . ASN A 1 262 ? 42.641 0.498 -63.295 1.00 97.00 262 ASN A C 1
ATOM 2103 O O . ASN A 1 262 ? 43.586 0.346 -64.070 1.00 97.00 262 ASN A O 1
ATOM 2107 N N . THR A 1 263 ? 41.385 0.223 -63.654 1.00 97.56 263 THR A N 1
ATOM 2108 C CA . THR A 1 263 ? 41.029 -0.296 -64.986 1.00 97.56 263 THR A CA 1
ATOM 2109 C C . THR A 1 263 ? 41.348 0.705 -66.100 1.00 97.56 263 THR A C 1
ATOM 2111 O O . THR A 1 263 ? 41.927 0.320 -67.121 1.00 97.56 263 THR A O 1
ATOM 2114 N N . LYS A 1 264 ? 41.061 2.002 -65.905 1.00 97.00 264 LYS A N 1
ATOM 2115 C CA . LYS A 1 264 ? 41.463 3.071 -66.841 1.00 97.00 264 LYS A CA 1
ATOM 2116 C C . LYS A 1 264 ? 42.983 3.129 -67.012 1.00 97.00 264 LYS A C 1
ATOM 2118 O O . LYS A 1 264 ? 43.478 3.141 -68.141 1.00 97.00 264 LYS A O 1
ATOM 2123 N N . ASN A 1 265 ? 43.727 3.098 -65.908 1.00 95.69 265 ASN A N 1
ATOM 2124 C CA . ASN A 1 265 ? 45.189 3.114 -65.920 1.00 95.69 265 ASN A CA 1
ATOM 2125 C C . ASN A 1 265 ? 45.782 1.865 -66.594 1.00 95.69 265 ASN A C 1
ATOM 2127 O O . ASN A 1 265 ? 46.767 1.975 -67.326 1.00 95.69 265 ASN A O 1
ATOM 2131 N N . ALA A 1 266 ? 45.180 0.689 -66.405 1.00 95.94 266 ALA A N 1
ATOM 2132 C CA . ALA A 1 266 ? 45.597 -0.547 -67.064 1.00 95.94 266 ALA A CA 1
ATOM 2133 C C . ALA A 1 266 ? 45.423 -0.470 -68.590 1.00 95.94 266 ALA A C 1
ATOM 2135 O O . ALA A 1 266 ? 46.380 -0.729 -69.324 1.00 95.94 266 ALA A O 1
ATOM 2136 N N . LYS A 1 267 ? 44.253 -0.017 -69.070 1.00 96.12 267 LYS A N 1
ATOM 2137 C CA . LYS A 1 267 ? 43.999 0.225 -70.505 1.00 96.12 267 LYS A CA 1
ATOM 2138 C C . LYS A 1 267 ? 44.993 1.228 -71.091 1.00 96.12 267 LYS A C 1
ATOM 2140 O O . LYS A 1 267 ? 45.544 1.011 -72.168 1.00 96.12 267 LYS A O 1
ATOM 2145 N N . LEU A 1 268 ? 45.286 2.304 -70.359 1.00 94.94 268 LEU A N 1
ATOM 2146 C CA . LEU A 1 268 ? 46.273 3.299 -70.773 1.00 94.94 268 LEU A CA 1
ATOM 2147 C C . LEU A 1 268 ? 47.677 2.683 -70.910 1.00 94.94 268 LEU A C 1
ATOM 2149 O O . LEU A 1 268 ? 48.337 2.874 -71.933 1.00 94.94 268 LEU A O 1
ATOM 2153 N N . ARG A 1 269 ? 48.126 1.895 -69.921 1.00 92.06 269 ARG A N 1
ATOM 2154 C CA . ARG A 1 269 ? 49.412 1.173 -69.969 1.00 92.06 269 ARG A CA 1
ATOM 2155 C C . ARG A 1 269 ? 49.479 0.203 -71.150 1.00 92.06 269 ARG A C 1
ATOM 2157 O O . ARG A 1 269 ? 50.513 0.141 -71.814 1.00 92.06 269 ARG A O 1
ATOM 2164 N N . GLN A 1 270 ? 48.397 -0.519 -71.437 1.00 92.44 270 GLN A N 1
ATOM 2165 C CA . GLN A 1 270 ? 48.302 -1.411 -72.595 1.00 92.44 270 GLN A CA 1
ATOM 2166 C C . GLN A 1 270 ? 48.433 -0.634 -73.912 1.00 92.44 270 GLN A C 1
ATOM 2168 O O . GLN A 1 270 ? 49.253 -1.000 -74.751 1.00 92.44 270 GLN A O 1
ATOM 2173 N N . ASN A 1 271 ? 47.722 0.488 -74.058 1.00 91.56 271 ASN A N 1
ATOM 2174 C CA . ASN A 1 271 ? 47.826 1.357 -75.233 1.00 91.56 271 ASN A CA 1
ATOM 2175 C C . ASN A 1 271 ? 49.252 1.890 -75.437 1.00 91.56 271 ASN A C 1
ATOM 2177 O O . ASN A 1 271 ? 49.754 1.893 -76.561 1.00 91.56 271 ASN A O 1
ATOM 2181 N N . TYR A 1 272 ? 49.936 2.307 -74.366 1.00 85.31 272 TYR A N 1
ATOM 2182 C CA . TYR A 1 272 ? 51.340 2.722 -74.449 1.00 85.31 272 TYR A CA 1
ATOM 2183 C C . TYR A 1 272 ? 52.274 1.572 -74.849 1.00 85.31 272 TYR A C 1
ATOM 2185 O O . TYR A 1 272 ? 53.184 1.795 -75.648 1.00 85.31 2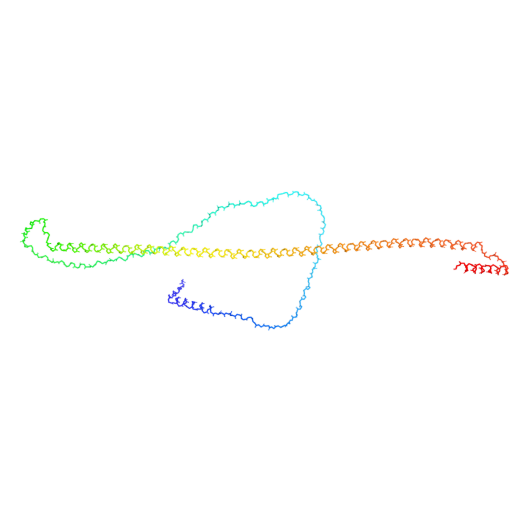72 TYR A O 1
ATOM 2193 N N . ARG A 1 273 ? 52.051 0.348 -74.346 1.00 82.56 273 ARG A N 1
ATOM 2194 C CA . ARG A 1 273 ? 52.807 -0.848 -74.766 1.00 82.56 273 ARG A CA 1
ATOM 2195 C C . ARG A 1 273 ? 52.604 -1.139 -76.254 1.00 82.56 273 ARG A C 1
ATOM 2197 O O . ARG A 1 273 ? 53.586 -1.284 -76.971 1.00 82.56 273 ARG A O 1
ATOM 2204 N N . ILE A 1 274 ? 51.357 -1.139 -76.727 1.00 78.38 274 ILE A N 1
ATOM 2205 C CA . ILE A 1 274 ? 51.019 -1.358 -78.141 1.00 78.38 274 ILE A CA 1
ATOM 2206 C C . ILE A 1 274 ? 51.671 -0.288 -79.027 1.00 78.38 274 ILE A C 1
ATOM 2208 O O . ILE A 1 274 ? 52.344 -0.631 -79.993 1.00 78.38 274 ILE A O 1
ATOM 2212 N N . LYS A 1 275 ? 51.575 1.003 -78.671 1.00 73.50 275 LYS A N 1
ATOM 2213 C CA . LYS A 1 275 ? 52.231 2.092 -79.422 1.00 73.50 275 LYS A CA 1
ATOM 2214 C C . LYS A 1 275 ? 53.754 1.952 -79.470 1.00 73.50 275 LYS A C 1
ATOM 2216 O O . LYS A 1 275 ? 54.348 2.229 -80.509 1.00 73.50 275 LYS A O 1
ATOM 2221 N N . ARG A 1 276 ? 54.384 1.523 -78.370 1.00 68.75 276 ARG A N 1
ATOM 2222 C CA . ARG A 1 276 ? 55.832 1.262 -78.306 1.00 68.75 276 ARG A CA 1
ATOM 2223 C C . ARG A 1 276 ? 56.248 0.053 -79.150 1.00 68.75 276 ARG A C 1
ATOM 2225 O O . ARG A 1 276 ? 57.371 0.037 -79.633 1.00 68.75 276 ARG A O 1
ATOM 2232 N N . ASN A 1 277 ? 55.363 -0.927 -79.329 1.00 68.44 277 ASN A N 1
ATOM 2233 C CA . ASN A 1 277 ? 55.620 -2.118 -80.140 1.00 68.44 277 ASN A CA 1
ATOM 2234 C C . ASN A 1 277 ? 55.305 -1.911 -81.634 1.00 68.44 277 ASN A C 1
ATOM 2236 O O . ASN A 1 277 ? 55.979 -2.507 -82.460 1.00 68.44 277 ASN A O 1
ATOM 2240 N N . LEU A 1 278 ? 54.315 -1.074 -81.981 1.00 63.72 278 LEU A N 1
ATOM 2241 C CA . LEU A 1 278 ? 53.974 -0.681 -83.364 1.00 63.72 278 LEU A CA 1
ATOM 2242 C C . LEU A 1 278 ? 54.983 0.305 -83.956 1.00 63.72 278 LEU A C 1
ATOM 2244 O O . LEU A 1 278 ? 55.283 0.257 -85.141 1.00 63.72 278 LEU A O 1
ATOM 2248 N N . ASN A 1 279 ? 55.516 1.189 -83.115 1.00 58.09 279 ASN A N 1
ATOM 2249 C CA . ASN A 1 279 ? 56.688 1.995 -83.417 1.00 58.09 279 ASN A CA 1
ATOM 2250 C C . ASN A 1 279 ? 57.812 1.530 -82.494 1.00 58.09 279 ASN A C 1
ATOM 2252 O O . ASN A 1 279 ? 58.147 2.256 -81.545 1.00 58.09 279 ASN A O 1
ATOM 2256 N N . PRO A 1 280 ? 58.392 0.333 -82.725 1.00 54.31 280 PRO A N 1
ATOM 2257 C CA . PRO A 1 280 ? 59.635 0.021 -82.054 1.00 54.31 280 PRO A CA 1
ATOM 2258 C C . PRO A 1 280 ? 60.589 1.172 -82.391 1.00 54.31 280 PRO A C 1
ATOM 2260 O O . PRO A 1 280 ? 60.492 1.759 -83.474 1.00 54.31 280 PRO A O 1
ATOM 2263 N N . PRO A 1 281 ? 61.492 1.574 -81.492 1.00 55.88 281 PRO A N 1
ATOM 2264 C CA . PRO A 1 281 ? 62.511 2.555 -81.822 1.00 55.88 281 PRO A CA 1
ATOM 2265 C C . PRO A 1 281 ? 63.523 1.971 -82.831 1.00 55.88 281 PRO A C 1
ATOM 2267 O O . PRO A 1 281 ? 64.726 2.051 -82.636 1.00 55.88 281 PRO A O 1
ATOM 2270 N N . THR A 1 282 ? 63.062 1.426 -83.956 1.00 57.09 282 THR A N 1
ATOM 2271 C CA . THR A 1 282 ? 63.792 1.288 -85.209 1.00 57.09 282 THR A CA 1
ATOM 2272 C C . THR A 1 282 ? 63.849 2.657 -85.868 1.00 57.09 282 THR A C 1
ATOM 2274 O O . THR A 1 282 ? 63.313 2.920 -86.941 1.00 57.09 282 THR A O 1
ATOM 2277 N N . ARG A 1 283 ? 64.538 3.579 -85.209 1.00 51.41 283 ARG A N 1
ATOM 2278 C CA . ARG A 1 283 ? 65.281 4.587 -85.941 1.00 51.41 283 ARG A CA 1
ATOM 2279 C C . ARG A 1 283 ? 66.700 4.468 -85.447 1.00 51.41 283 ARG A C 1
ATOM 2281 O O . ARG A 1 283 ? 67.007 4.832 -84.314 1.00 51.41 283 ARG A O 1
ATOM 2288 N N . ASN A 1 284 ? 67.561 3.997 -86.339 1.00 58.06 284 ASN A N 1
ATOM 2289 C CA . ASN A 1 284 ? 68.981 4.303 -86.349 1.00 58.06 284 ASN A CA 1
ATOM 2290 C C . ASN A 1 284 ? 69.152 5.834 -86.421 1.00 58.06 284 ASN A C 1
ATOM 2292 O O . ASN A 1 284 ? 69.572 6.396 -87.423 1.00 58.06 284 ASN A O 1
ATOM 2296 N N . VAL A 1 285 ? 68.751 6.559 -85.373 1.00 60.94 285 VAL A N 1
ATOM 2297 C CA . VAL A 1 285 ? 69.152 7.944 -85.170 1.00 60.94 285 VAL A CA 1
ATOM 2298 C C . VAL A 1 285 ? 70.599 7.886 -84.724 1.00 60.94 285 VAL A C 1
ATOM 2300 O O . VAL A 1 285 ? 70.923 7.194 -83.751 1.00 60.94 285 VAL A O 1
ATOM 2303 N N . SER A 1 286 ? 71.464 8.593 -85.448 1.00 72.88 286 SER A N 1
ATOM 2304 C CA . SER A 1 286 ? 72.872 8.727 -85.086 1.00 72.88 286 SER A CA 1
ATOM 2305 C C . SER A 1 286 ? 73.001 9.218 -83.643 1.00 72.88 286 SER A C 1
ATOM 2307 O O . SER A 1 286 ? 72.137 9.951 -83.144 1.00 72.88 286 SER A O 1
ATOM 2309 N N . ALA A 1 287 ? 74.081 8.829 -82.962 1.00 73.19 287 ALA A N 1
ATOM 2310 C CA . ALA A 1 287 ? 74.339 9.213 -81.572 1.00 73.19 287 ALA A CA 1
ATOM 2311 C C . ALA A 1 287 ? 74.176 10.732 -81.343 1.00 73.19 287 ALA A C 1
ATOM 2313 O O . ALA A 1 287 ? 73.597 11.156 -80.343 1.00 73.19 287 ALA A O 1
ATOM 2314 N N . LYS A 1 288 ? 74.554 11.546 -82.340 1.00 76.38 288 LYS A N 1
ATOM 2315 C CA . LYS A 1 288 ? 74.397 13.008 -82.345 1.00 76.38 288 LYS A CA 1
ATOM 2316 C C . LYS A 1 288 ? 72.935 13.462 -82.244 1.00 76.38 288 LYS A C 1
ATOM 2318 O O . LYS A 1 288 ? 72.614 14.348 -81.456 1.00 76.38 288 LYS A O 1
ATOM 2323 N N . LYS A 1 289 ? 72.019 12.830 -82.988 1.00 76.25 289 LYS A N 1
ATOM 2324 C CA . LYS A 1 289 ? 70.581 13.139 -82.901 1.00 76.25 289 LYS A CA 1
ATOM 2325 C C . LYS A 1 289 ? 69.980 12.682 -81.567 1.00 76.25 289 LYS A C 1
ATOM 2327 O O . LYS A 1 289 ? 69.125 13.386 -81.037 1.00 76.25 289 LYS A O 1
ATOM 2332 N N . ARG A 1 290 ? 70.443 11.562 -80.993 1.00 71.19 290 ARG A N 1
ATOM 2333 C CA . ARG A 1 290 ? 69.991 11.094 -79.665 1.00 71.19 290 ARG A CA 1
ATOM 2334 C C . ARG A 1 290 ? 70.426 12.042 -78.546 1.00 71.19 290 ARG A C 1
ATOM 2336 O O . ARG A 1 290 ? 69.589 12.420 -77.731 1.00 71.19 290 ARG A O 1
ATOM 2343 N N . SER A 1 291 ? 71.689 12.476 -78.559 1.00 78.75 291 SER A N 1
ATOM 2344 C CA . SER A 1 291 ? 72.234 13.458 -77.609 1.00 78.75 291 SER A CA 1
ATOM 2345 C C . SER A 1 291 ? 71.408 14.752 -77.595 1.00 78.75 291 SER A C 1
ATOM 2347 O O . SER A 1 291 ? 70.934 15.174 -76.541 1.00 78.75 291 SER A O 1
ATOM 2349 N N . ASN A 1 292 ? 71.099 15.307 -78.772 1.00 83.12 292 ASN A N 1
ATOM 2350 C CA . ASN A 1 292 ? 70.292 16.527 -78.878 1.00 83.12 292 ASN A CA 1
ATOM 2351 C C . ASN A 1 292 ? 68.865 16.373 -78.324 1.00 83.12 292 ASN A C 1
ATOM 2353 O O . ASN A 1 292 ? 68.326 17.309 -77.731 1.00 83.12 292 ASN A O 1
ATOM 2357 N N . VAL A 1 293 ? 68.233 15.209 -78.504 1.00 80.56 293 VAL A N 1
ATOM 2358 C CA . VAL A 1 293 ? 66.893 14.950 -77.950 1.00 80.56 293 VAL A CA 1
ATOM 2359 C C . VAL A 1 293 ? 66.945 14.854 -76.424 1.00 80.56 293 VAL A C 1
ATOM 2361 O O . VAL A 1 293 ? 66.105 15.454 -75.754 1.00 80.56 293 VAL A O 1
ATOM 2364 N N . ILE A 1 294 ? 67.943 14.160 -75.868 1.00 83.69 294 ILE A N 1
ATOM 2365 C CA . ILE A 1 294 ? 68.130 14.043 -74.414 1.00 83.69 294 ILE A CA 1
ATOM 2366 C C . ILE A 1 294 ? 68.392 15.419 -73.792 1.00 83.69 294 ILE A C 1
ATOM 2368 O O . ILE A 1 294 ? 67.735 15.775 -72.814 1.00 83.69 294 ILE A O 1
ATOM 2372 N N . ALA A 1 295 ? 69.269 16.227 -74.396 1.00 85.69 295 ALA A N 1
ATOM 2373 C CA . ALA A 1 295 ? 69.555 17.585 -73.938 1.00 85.69 295 ALA A CA 1
ATOM 2374 C C . ALA A 1 295 ? 68.287 18.457 -73.892 1.00 85.69 295 ALA A C 1
ATOM 2376 O O . ALA A 1 295 ? 68.020 19.108 -72.883 1.00 85.69 295 ALA A O 1
ATOM 2377 N N . ARG A 1 296 ? 67.435 18.396 -74.929 1.00 87.38 296 ARG A N 1
ATOM 2378 C CA . ARG A 1 296 ? 66.144 19.111 -74.944 1.00 87.38 296 ARG A CA 1
ATOM 2379 C C . ARG A 1 296 ? 65.181 18.635 -73.854 1.00 87.38 296 ARG A C 1
ATOM 2381 O O . ARG A 1 296 ? 64.471 19.455 -73.276 1.00 87.38 296 ARG A O 1
ATOM 2388 N N . ILE A 1 297 ? 65.131 17.332 -73.568 1.00 86.25 297 ILE A N 1
ATOM 2389 C CA . ILE A 1 297 ? 64.287 16.787 -72.490 1.00 86.25 297 ILE A CA 1
ATOM 2390 C C . ILE A 1 297 ? 64.773 17.290 -71.126 1.00 86.25 297 ILE A C 1
ATOM 2392 O O . ILE A 1 297 ? 63.956 17.710 -70.306 1.00 86.25 297 ILE A O 1
ATOM 2396 N N . LEU A 1 298 ? 66.087 17.282 -70.887 1.00 88.19 298 LEU A N 1
ATOM 2397 C CA . LEU A 1 298 ? 66.678 17.784 -69.645 1.00 88.19 298 LEU A CA 1
ATOM 2398 C C . LEU A 1 298 ? 66.440 19.289 -69.471 1.00 88.19 298 LEU A C 1
ATOM 2400 O O . LEU A 1 298 ? 66.023 19.714 -68.395 1.00 88.19 298 LEU A O 1
ATOM 2404 N N . GLN A 1 299 ? 66.596 20.074 -70.538 1.00 88.06 299 GLN A N 1
ATOM 2405 C CA . GLN A 1 299 ? 66.324 21.512 -70.526 1.00 88.06 299 GLN A CA 1
ATOM 2406 C C . GLN A 1 299 ? 64.849 21.815 -70.221 1.00 88.06 299 GLN A C 1
ATOM 2408 O O . GLN A 1 299 ? 64.558 22.679 -69.393 1.00 88.06 299 GLN A O 1
ATOM 2413 N N . LYS A 1 300 ? 63.907 21.073 -70.827 1.00 86.56 300 LYS A N 1
ATOM 2414 C CA . LYS A 1 300 ? 62.468 21.184 -70.518 1.00 86.56 300 LYS A CA 1
ATOM 2415 C C . LYS A 1 300 ? 62.148 20.828 -69.066 1.00 86.56 300 LYS A C 1
ATOM 2417 O O . LYS A 1 300 ? 61.324 21.480 -68.436 1.00 86.56 300 LYS A O 1
ATOM 2422 N N . ARG A 1 301 ? 62.806 19.807 -68.510 1.00 84.31 301 ARG A N 1
ATOM 2423 C CA . ARG A 1 301 ? 62.646 19.451 -67.092 1.00 84.31 301 ARG A CA 1
ATOM 2424 C C . ARG A 1 301 ? 63.161 20.555 -66.175 1.00 84.31 301 ARG A C 1
ATOM 2426 O O . ARG A 1 301 ? 62.478 20.880 -65.216 1.00 84.31 301 ARG A O 1
ATOM 2433 N N . GLN A 1 302 ? 64.317 21.146 -66.478 1.00 81.62 302 GLN A N 1
ATOM 2434 C CA . GLN A 1 302 ? 64.860 22.268 -65.705 1.00 81.62 302 GLN A CA 1
ATOM 2435 C C . GLN A 1 302 ? 63.966 23.509 -65.760 1.00 81.62 302 GLN A C 1
ATOM 2437 O O . GLN A 1 302 ? 63.771 24.152 -64.735 1.00 81.62 302 GLN A O 1
ATOM 2442 N N . THR A 1 303 ? 63.407 23.834 -66.927 1.00 80.94 303 THR A N 1
ATOM 2443 C CA . THR A 1 303 ? 62.480 24.969 -67.066 1.00 80.94 303 THR A CA 1
ATOM 2444 C C . THR A 1 303 ? 61.183 24.721 -66.308 1.00 80.94 303 THR A C 1
ATOM 2446 O O . THR A 1 303 ? 60.813 25.559 -65.498 1.00 80.94 303 THR A O 1
ATOM 2449 N N . ASN A 1 304 ? 60.550 23.553 -66.448 1.00 78.00 304 ASN A N 1
ATOM 2450 C CA . ASN A 1 304 ? 59.338 23.234 -65.683 1.00 78.00 304 ASN A CA 1
ATOM 2451 C C . ASN A 1 304 ? 59.571 23.256 -64.165 1.00 78.00 304 ASN A C 1
ATOM 2453 O O . ASN A 1 304 ? 58.694 23.676 -63.424 1.00 78.00 304 ASN A O 1
ATOM 2457 N N . ARG A 1 305 ? 60.762 22.865 -63.697 1.00 73.88 305 ARG A N 1
ATOM 2458 C CA . ARG A 1 305 ? 61.137 22.910 -62.274 1.00 73.88 305 ARG A CA 1
ATOM 2459 C C . ARG A 1 305 ? 61.379 24.323 -61.729 1.00 73.88 305 ARG A C 1
ATOM 2461 O O . ARG A 1 305 ? 61.554 24.461 -60.533 1.00 73.88 305 ARG A O 1
ATOM 2468 N N . LYS A 1 306 ? 61.469 25.343 -62.591 1.00 71.56 306 LYS A N 1
ATOM 2469 C CA . LYS A 1 306 ? 61.481 26.756 -62.177 1.00 71.56 306 LYS A CA 1
ATOM 2470 C C . LYS A 1 306 ? 60.071 27.343 -62.046 1.00 71.56 306 LYS A C 1
ATOM 2472 O O . LYS A 1 306 ? 59.939 28.420 -61.481 1.00 71.56 306 LYS A O 1
ATOM 2477 N N . TYR A 1 307 ? 59.053 26.678 -62.600 1.00 62.59 307 TYR A N 1
ATOM 2478 C CA . TYR A 1 307 ? 57.657 27.138 -62.584 1.00 62.59 307 TYR A CA 1
ATOM 2479 C C . TYR A 1 307 ? 56.793 26.462 -61.503 1.00 62.59 307 TYR A C 1
ATOM 2481 O O . TYR A 1 307 ? 55.675 26.914 -61.276 1.00 62.59 307 TYR A O 1
ATOM 2489 N N . TYR A 1 308 ? 57.300 25.410 -60.854 1.00 51.50 308 TYR A N 1
ATOM 2490 C CA . TYR A 1 308 ? 56.724 24.750 -59.675 1.00 51.50 308 TYR A CA 1
ATOM 2491 C C . TYR A 1 308 ? 57.706 24.862 -58.515 1.00 51.50 308 TYR A C 1
ATOM 2493 O O . TYR A 1 308 ? 57.235 24.968 -57.365 1.00 51.50 308 TYR A O 1
#

Radius of gyration: 68.01 Å; Cα contacts (8 Å, |Δi|>4): 4; chains: 1; bounding box: 154×82×186 Å